Protein AF-A0A9N8DSL5-F1 (afdb_monomer_lite)

Radius of gyration: 22.45 Å; chains: 1; bounding box: 52×65×70 Å

Sequence (312 aa):
MGHLRAHKTLSILLLMLLIVMYRFLLVQKVVDNASLYDYSAHNKSKTCQRTKIFPFKIGCPARCEWAVSEDEPMYRMGVTWWFGEPEKYPLDHPTAYSKGINFQCSNEFTEAFGSSSDLLHNSLVQSLPNTTGTLIIKRQKVMHLALSYLCCLRKNETDRVREIAYKWVQDVSPFEFEVAFDRVECYHERQNSVTTIIVADARSQRTIASMNQELNERLQRAGIPVSVKRRDQMPSHVTLQGVQYGNDYNMLENDISSYLPLIYDKVSDLSQTMGSSWTGKSPFLRSVPRMVIKHAPYFSFKGSLHAGKEKK

pLDDT: mean 78.26, std 15.05, range [39.03, 95.69]

Foldseek 3Di:
DVVVVVVVVVVVVVVVVVVVVVVVVVVVVLLVVLVVLPPVPPPPDLFFAEFLQPQADPQHHLDDPPPPDQQAFKFKKFFKQWQFFCVPDPPPDQDDPVVNHDWDFDVLVSVLLVVLLVLLQVLCVVQPPPPPQFKDKFFDRIWMWTLHMAIRHHQVLLVVLVVLLVVLPVVPPFDKDKWAFFFWGWYPNAQFKIWIWTATDSVNLSVSLVSSVVSQVSSVVVVHDRRDRPSSTDGTTITGIMMGGHDPPPRVVHGCVVCGSVSSVSRVVSRVVCSCSRCVVPPPRVDHGMIIGRHGTDIDPGTDGSGHDDDD

Organism: NCBI:txid568900

Structure (mmCIF, N/CA/C/O backbone):
data_AF-A0A9N8DSL5-F1
#
_entry.id   AF-A0A9N8DSL5-F1
#
loop_
_atom_site.group_PDB
_atom_site.id
_atom_site.type_symbol
_atom_site.label_atom_id
_atom_site.label_alt_id
_atom_site.label_comp_id
_atom_site.label_asym_id
_atom_site.label_entity_id
_atom_site.label_seq_id
_atom_site.pdbx_PDB_ins_code
_atom_site.Cartn_x
_atom_site.Cartn_y
_atom_site.Cartn_z
_atom_site.occupancy
_atom_site.B_iso_or_equiv
_atom_site.auth_seq_id
_atom_site.auth_comp_id
_atom_site.auth_asym_id
_atom_site.auth_atom_id
_atom_site.pdbx_PDB_model_num
ATOM 1 N N . MET A 1 1 ? -31.006 -35.116 46.692 1.00 57.28 1 MET A N 1
ATOM 2 C CA . MET A 1 1 ? -30.392 -33.826 46.278 1.00 57.28 1 MET A CA 1
ATOM 3 C C . MET A 1 1 ? -29.273 -33.953 45.228 1.00 57.28 1 MET A C 1
ATOM 5 O O . MET A 1 1 ? -29.019 -32.969 44.545 1.00 57.28 1 MET A O 1
ATOM 9 N N . GLY A 1 2 ? -28.637 -35.120 45.029 1.00 58.81 2 GLY A N 1
ATOM 10 C CA . GLY A 1 2 ? -27.562 -35.291 44.028 1.00 58.81 2 GLY A CA 1
ATOM 11 C C . GLY A 1 2 ? -27.990 -35.153 42.556 1.00 58.81 2 GLY A C 1
ATOM 12 O O . GLY A 1 2 ? -27.289 -34.515 41.776 1.00 58.81 2 GLY A O 1
ATOM 13 N N . HIS A 1 3 ? -29.178 -35.648 42.187 1.00 57.56 3 HIS A N 1
ATOM 14 C CA . HIS A 1 3 ? -29.662 -35.606 40.796 1.00 57.56 3 HIS A CA 1
ATOM 15 C C . HIS A 1 3 ? -29.884 -34.190 40.240 1.00 57.56 3 HIS A C 1
ATOM 17 O O . HIS A 1 3 ? -29.652 -33.947 39.058 1.00 57.56 3 HIS A O 1
ATOM 23 N N . LEU A 1 4 ? -30.268 -33.228 41.087 1.00 62.59 4 LEU A N 1
ATOM 24 C CA . LEU A 1 4 ? -30.529 -31.853 40.649 1.00 62.59 4 LEU A CA 1
ATOM 25 C C . LEU A 1 4 ? -29.235 -31.064 40.369 1.00 62.59 4 LEU A C 1
ATOM 27 O O . LEU A 1 4 ? -29.240 -30.130 39.570 1.00 62.59 4 LEU A O 1
ATOM 31 N N . ARG A 1 5 ? -28.117 -31.434 41.015 1.00 66.94 5 ARG A N 1
ATOM 32 C CA . ARG A 1 5 ? -26.800 -30.818 40.771 1.00 66.94 5 ARG A CA 1
ATOM 33 C C . ARG A 1 5 ? -26.201 -31.288 39.448 1.00 66.94 5 ARG A C 1
ATOM 35 O O . ARG A 1 5 ? -25.737 -30.446 38.691 1.00 66.94 5 ARG A O 1
ATOM 42 N N . ALA A 1 6 ? -26.286 -32.584 39.143 1.00 73.00 6 ALA A N 1
ATOM 43 C CA . ALA A 1 6 ? -25.731 -33.150 37.911 1.00 73.00 6 ALA A CA 1
ATOM 44 C C . ALA A 1 6 ? -26.337 -32.524 36.638 1.00 73.00 6 ALA A C 1
ATOM 46 O O . ALA A 1 6 ? -25.607 -32.189 35.707 1.00 73.00 6 ALA A O 1
ATOM 47 N N . HIS A 1 7 ? -27.653 -32.273 36.626 1.00 77.06 7 HIS A N 1
ATOM 48 C CA . HIS A 1 7 ? -28.319 -31.624 35.491 1.00 77.06 7 HIS A CA 1
ATOM 49 C C . HIS A 1 7 ? -27.864 -30.179 35.264 1.00 77.06 7 HIS A C 1
ATOM 51 O O . HIS A 1 7 ? -27.668 -29.775 34.121 1.00 77.06 7 HIS A O 1
ATOM 57 N N . LYS A 1 8 ? -27.652 -29.397 36.331 1.00 79.38 8 LYS A N 1
ATOM 58 C CA . LYS A 1 8 ? -27.185 -28.007 36.194 1.00 79.38 8 LYS A CA 1
ATOM 59 C C . LYS A 1 8 ? -25.773 -27.941 35.618 1.00 79.38 8 LYS A C 1
ATOM 61 O O . LYS A 1 8 ? -25.511 -27.105 34.758 1.00 79.38 8 LYS A O 1
ATOM 66 N N . THR A 1 9 ? -24.884 -28.833 36.050 1.00 85.38 9 THR A N 1
ATOM 67 C CA . THR A 1 9 ? -23.504 -28.873 35.553 1.00 85.38 9 THR A CA 1
ATOM 68 C C . THR A 1 9 ? -23.450 -29.267 34.078 1.00 85.38 9 THR A C 1
ATOM 70 O O . THR A 1 9 ? -22.724 -28.642 33.307 1.00 85.38 9 THR A O 1
ATOM 73 N N . LEU A 1 10 ? -24.272 -30.239 33.665 1.00 89.69 10 LEU A N 1
ATOM 74 C CA . LEU A 1 10 ? -24.363 -30.665 32.269 1.00 89.69 10 LEU A CA 1
ATOM 75 C C . LEU A 1 10 ? -24.893 -29.545 31.359 1.00 89.69 10 LEU A C 1
ATOM 77 O O . LEU A 1 10 ? -24.310 -29.292 30.308 1.00 89.69 10 LEU A O 1
ATOM 81 N N . SER A 1 11 ? -25.937 -28.822 31.780 1.00 88.38 11 SER A N 1
ATOM 82 C CA . SER A 1 11 ? -26.495 -27.709 30.997 1.00 88.38 11 SER A CA 1
ATOM 83 C C . SER A 1 11 ? -25.513 -26.546 30.820 1.00 88.38 11 SER A C 1
ATOM 85 O O . SER A 1 11 ? -25.458 -25.949 29.747 1.00 88.38 11 SER A O 1
ATOM 87 N N . ILE A 1 12 ? -24.712 -26.234 31.846 1.00 90.06 12 ILE A N 1
ATOM 88 C CA . ILE A 1 12 ? -23.692 -25.174 31.768 1.00 90.06 12 ILE A CA 1
ATOM 89 C C . ILE A 1 12 ? -22.567 -25.571 30.804 1.00 90.06 12 ILE A C 1
ATOM 91 O O . ILE A 1 12 ? -22.164 -24.759 29.971 1.00 90.06 12 ILE A O 1
ATOM 95 N N . LEU A 1 13 ? -22.088 -26.818 30.873 1.00 92.19 13 LEU A N 1
ATOM 96 C CA . LEU A 1 13 ? -21.073 -27.334 29.948 1.00 92.19 13 LEU A CA 1
ATOM 97 C C . LEU A 1 13 ? -21.569 -27.324 28.500 1.00 92.19 13 LEU A C 1
ATOM 99 O O . LEU A 1 13 ? -20.835 -26.894 27.613 1.00 92.19 13 LEU A O 1
ATOM 103 N N . LEU A 1 14 ? -22.821 -27.727 28.265 1.00 93.25 14 LEU A N 1
ATOM 104 C CA . LEU A 1 14 ? -23.419 -27.723 26.930 1.00 93.25 14 LEU A CA 1
ATOM 105 C C . LEU A 1 14 ? -23.518 -26.301 26.358 1.00 93.25 14 LEU A C 1
ATOM 107 O O . LEU A 1 14 ? -23.177 -26.074 25.200 1.00 93.25 14 LEU A O 1
ATOM 111 N N . LEU A 1 15 ? -23.933 -25.331 27.179 1.00 92.50 15 LEU A N 1
ATOM 112 C CA . LEU A 1 15 ? -24.019 -23.927 26.776 1.00 92.50 15 LEU A CA 1
ATOM 113 C C . LEU A 1 15 ? -22.636 -23.343 26.452 1.00 92.50 15 LEU A C 1
ATOM 115 O O . LEU A 1 15 ? -22.478 -22.667 25.438 1.00 92.50 15 LEU A O 1
ATOM 119 N N . MET A 1 16 ? -21.624 -23.635 27.274 1.00 91.69 16 MET A N 1
ATOM 120 C CA . MET A 1 16 ? -20.238 -23.221 27.024 1.00 91.69 16 MET A CA 1
ATOM 121 C C . MET A 1 16 ? -19.709 -23.816 25.713 1.00 91.69 16 MET A C 1
ATOM 123 O O . MET A 1 16 ? -19.118 -23.097 24.909 1.00 91.69 16 MET A O 1
ATOM 127 N N . LEU A 1 17 ? -19.982 -25.100 25.457 1.00 93.06 17 LEU A N 1
ATOM 128 C CA . LEU A 1 17 ? -19.587 -25.775 24.220 1.00 93.06 17 LEU A CA 1
ATOM 129 C C . LEU A 1 17 ? -20.267 -25.148 22.993 1.00 93.06 17 LEU A C 1
ATOM 131 O O . LEU A 1 17 ? -19.603 -24.883 21.994 1.00 93.06 17 LEU A O 1
ATOM 135 N N . LEU A 1 18 ? -21.564 -24.838 23.088 1.00 91.56 18 LEU A N 1
ATOM 136 C CA . LEU A 1 18 ? -22.318 -24.162 22.029 1.00 91.56 18 LEU A CA 1
ATOM 137 C C . LEU A 1 18 ? -21.783 -22.753 21.748 1.00 91.56 18 LEU A C 1
ATOM 139 O O . LEU A 1 18 ? -21.669 -22.373 20.586 1.00 91.56 18 LEU A O 1
ATOM 143 N N . ILE A 1 19 ? -21.402 -21.991 22.779 1.00 91.69 19 ILE A N 1
ATOM 144 C CA . ILE A 1 19 ? -20.793 -20.662 22.611 1.00 91.69 19 ILE A CA 1
ATOM 145 C C . ILE A 1 19 ? -19.437 -20.771 21.903 1.00 91.69 19 ILE A C 1
ATOM 147 O O . ILE A 1 19 ? -19.161 -19.993 20.988 1.00 91.69 19 ILE A O 1
ATOM 151 N N . VAL A 1 20 ? -18.599 -21.737 22.292 1.00 87.12 20 VAL A N 1
ATOM 152 C CA . VAL A 1 20 ? -17.295 -21.975 21.652 1.00 87.12 20 VAL A CA 1
ATOM 153 C C . VAL A 1 20 ? -17.477 -22.413 20.198 1.00 87.12 20 VAL A C 1
ATOM 155 O O . VAL A 1 20 ? -16.839 -21.844 19.315 1.00 87.12 20 VAL A O 1
ATOM 158 N N . MET A 1 21 ? -18.391 -23.350 19.924 1.00 86.62 21 MET A N 1
ATOM 159 C CA . MET A 1 21 ? -18.698 -23.795 18.562 1.00 86.62 21 MET A CA 1
ATOM 160 C C . MET A 1 21 ? -19.269 -22.672 17.698 1.00 86.62 21 MET A C 1
ATOM 162 O O . MET A 1 21 ? -18.858 -22.519 16.553 1.00 86.62 21 MET A O 1
ATOM 166 N N . TYR A 1 22 ? -20.173 -21.852 18.236 1.00 88.25 22 TYR A N 1
ATOM 167 C CA . TYR A 1 22 ? -20.720 -20.705 17.516 1.00 88.25 22 TYR A CA 1
ATOM 168 C C . TYR A 1 22 ? -19.626 -19.694 17.167 1.00 88.25 22 TYR A C 1
ATOM 170 O O . TYR A 1 22 ? -19.546 -19.255 16.023 1.00 88.25 22 TYR A O 1
ATOM 178 N N . ARG A 1 23 ? -18.733 -19.369 18.115 1.00 75.62 23 ARG A N 1
ATOM 179 C CA . ARG A 1 23 ? -17.576 -18.497 17.851 1.00 75.62 23 ARG A CA 1
ATOM 180 C C . ARG A 1 23 ? -16.648 -19.094 16.797 1.00 75.62 23 ARG A C 1
ATOM 182 O O . ARG A 1 23 ? -16.237 -18.372 15.895 1.00 75.62 23 ARG A O 1
ATOM 189 N N . PHE A 1 24 ? -16.363 -20.393 16.875 1.00 75.88 24 PHE A N 1
ATOM 190 C CA . PHE A 1 24 ? -15.542 -21.094 15.891 1.00 75.88 24 PHE A CA 1
ATOM 191 C C . PHE A 1 24 ? -16.167 -21.043 14.490 1.00 75.88 24 PHE A C 1
ATOM 193 O O . PHE A 1 24 ? -15.500 -20.643 13.545 1.00 75.88 24 PHE A O 1
ATOM 200 N N . LEU A 1 25 ? -17.464 -21.338 14.359 1.00 70.44 25 LEU A N 1
ATOM 201 C CA . LEU A 1 25 ? -18.191 -21.260 13.088 1.00 70.44 25 LEU A CA 1
ATOM 202 C C . LEU A 1 25 ? -18.261 -19.833 12.533 1.00 70.44 25 LEU A C 1
ATOM 204 O O . LEU A 1 25 ? -18.193 -19.642 11.321 1.00 70.44 25 LEU A O 1
ATOM 208 N N . LEU A 1 26 ? -18.377 -18.822 13.398 1.00 64.56 26 LEU A N 1
ATOM 209 C CA . LEU A 1 26 ? -18.374 -17.421 12.982 1.00 64.56 26 LEU A CA 1
ATOM 210 C C . LEU A 1 26 ? -16.997 -17.011 12.440 1.00 64.56 26 LEU A C 1
ATOM 212 O O . LEU A 1 26 ? -16.924 -16.385 11.387 1.00 64.56 26 LEU A O 1
ATOM 216 N N . VAL A 1 27 ? -15.917 -17.430 13.108 1.00 53.88 27 VAL A N 1
ATOM 217 C CA . VAL A 1 27 ? -14.538 -17.256 12.626 1.00 53.88 27 VAL A CA 1
ATOM 218 C C . VAL A 1 27 ? -14.336 -17.999 11.307 1.00 53.88 27 VAL A C 1
ATOM 220 O O . VAL A 1 27 ? -13.838 -17.402 10.360 1.00 53.88 27 VAL A O 1
ATOM 223 N N . GLN A 1 28 ? -14.790 -19.250 11.197 1.00 51.91 28 GLN A N 1
ATOM 224 C CA . GLN A 1 28 ? -14.697 -20.043 9.968 1.00 51.91 28 GLN A CA 1
ATOM 225 C C . GLN A 1 28 ? -15.421 -19.353 8.806 1.00 51.91 28 GLN A C 1
ATOM 227 O O . GLN A 1 28 ? -14.838 -19.158 7.752 1.00 51.91 28 GLN A O 1
ATOM 232 N N . LYS A 1 29 ? -16.652 -18.873 9.018 1.00 50.84 29 LYS A N 1
ATOM 233 C CA . LYS A 1 29 ? -17.436 -18.161 7.998 1.00 50.84 29 LYS A CA 1
ATOM 234 C C . LYS A 1 29 ? -16.796 -16.833 7.584 1.00 50.84 29 LYS A C 1
ATOM 236 O O . LYS A 1 29 ? -16.890 -16.445 6.422 1.00 50.84 29 LYS A O 1
ATOM 241 N N . VAL A 1 30 ? -16.140 -16.131 8.510 1.00 52.47 30 VAL A N 1
ATOM 242 C CA . VAL A 1 30 ? -15.332 -14.941 8.196 1.00 52.47 30 VAL A CA 1
ATOM 243 C C . VAL A 1 30 ? -14.091 -15.329 7.386 1.00 52.47 30 VAL A C 1
ATOM 245 O O . VAL A 1 30 ? -13.784 -14.655 6.408 1.00 52.47 30 VAL A O 1
ATOM 248 N N . VAL A 1 31 ? -13.424 -16.438 7.717 1.00 46.44 31 VAL A N 1
ATOM 249 C CA . VAL A 1 31 ? -12.277 -16.982 6.968 1.00 46.44 31 VAL A CA 1
ATOM 250 C C . VAL A 1 31 ? -12.684 -17.465 5.569 1.00 46.44 31 VAL A C 1
ATOM 252 O O . VAL A 1 31 ? -11.964 -17.212 4.604 1.00 46.44 31 VAL A O 1
ATOM 255 N N . ASP A 1 32 ? -13.855 -18.074 5.423 1.00 44.03 32 ASP A N 1
ATOM 256 C CA . ASP A 1 32 ? -14.387 -18.546 4.144 1.00 44.03 32 ASP A CA 1
ATOM 257 C C . ASP A 1 32 ? -14.857 -17.366 3.281 1.00 44.03 32 ASP A C 1
ATOM 259 O O . ASP A 1 32 ? -14.585 -17.322 2.083 1.00 44.03 32 ASP A O 1
ATOM 263 N N . ASN A 1 33 ? -15.433 -16.320 3.880 1.00 46.00 33 ASN A N 1
ATOM 264 C CA . ASN A 1 33 ? -15.668 -15.050 3.186 1.00 46.00 33 ASN A CA 1
ATOM 265 C C . ASN A 1 33 ? -14.365 -14.285 2.889 1.00 46.00 33 ASN A C 1
ATOM 267 O O . ASN A 1 33 ? -14.326 -13.487 1.953 1.00 46.00 33 ASN A O 1
ATOM 271 N N . ALA A 1 34 ? -13.286 -14.534 3.636 1.00 40.84 34 ALA A N 1
ATOM 272 C CA . ALA A 1 34 ? -11.947 -14.063 3.295 1.00 40.84 34 ALA A CA 1
ATOM 273 C C . ALA A 1 34 ? -11.328 -14.871 2.133 1.00 40.84 34 ALA A C 1
ATOM 275 O O . ALA A 1 34 ? -10.471 -14.350 1.424 1.00 40.84 34 ALA A O 1
ATOM 276 N N . SER A 1 35 ? -11.789 -16.104 1.880 1.00 39.56 35 SER A N 1
ATOM 277 C CA . SER A 1 35 ? -11.422 -16.892 0.688 1.00 39.56 35 SER A CA 1
ATOM 278 C C . SER A 1 35 ? -12.073 -16.375 -0.605 1.00 39.56 35 SER A C 1
ATOM 280 O O . SER A 1 35 ? -11.549 -16.597 -1.690 1.00 39.56 35 SER A O 1
ATOM 282 N N . LEU A 1 36 ? -13.152 -15.588 -0.488 1.00 40.97 36 LEU A N 1
ATOM 283 C CA . LEU A 1 36 ? -13.787 -14.841 -1.587 1.00 40.97 36 LEU A CA 1
ATOM 284 C C . LEU A 1 36 ? -12.936 -13.661 -2.097 1.00 40.97 36 LEU A C 1
ATOM 286 O O . LEU A 1 36 ? -13.297 -13.017 -3.083 1.00 40.97 36 LEU A O 1
ATOM 290 N N . TYR A 1 37 ? -11.808 -13.367 -1.445 1.00 47.84 37 TYR A N 1
ATOM 291 C CA . TYR A 1 37 ? -10.791 -12.452 -1.952 1.00 47.84 37 TYR A CA 1
ATOM 292 C C . TYR A 1 37 ? -9.857 -13.227 -2.877 1.00 47.84 37 TYR A C 1
ATOM 294 O O . TYR A 1 37 ? -8.680 -13.438 -2.580 1.00 47.84 37 TYR A O 1
ATOM 302 N N . ASP A 1 38 ? -10.408 -13.669 -4.003 1.00 47.22 38 ASP A N 1
ATOM 303 C CA . ASP A 1 38 ? -9.626 -14.231 -5.089 1.00 47.22 38 ASP A CA 1
ATOM 304 C C . ASP A 1 38 ? -8.817 -13.109 -5.767 1.00 47.22 38 ASP A C 1
ATOM 306 O O . ASP A 1 38 ? -9.162 -12.594 -6.829 1.00 47.22 38 ASP A O 1
ATOM 310 N N . TYR A 1 39 ? -7.727 -12.691 -5.116 1.00 49.56 39 TYR A N 1
ATOM 311 C CA . TYR A 1 39 ? -6.688 -11.869 -5.741 1.00 49.56 39 TYR A CA 1
ATOM 312 C C . TYR A 1 39 ? -5.915 -12.664 -6.813 1.00 49.56 39 TYR A C 1
ATOM 314 O O . TYR A 1 39 ? -5.049 -12.095 -7.471 1.00 49.56 39 TYR A O 1
ATOM 322 N N . SER A 1 40 ? -6.203 -13.964 -6.984 1.00 41.34 40 SER A N 1
ATOM 323 C CA . SER A 1 40 ? -5.595 -14.838 -7.991 1.00 41.34 40 SER A CA 1
ATOM 324 C C . SER A 1 40 ? -6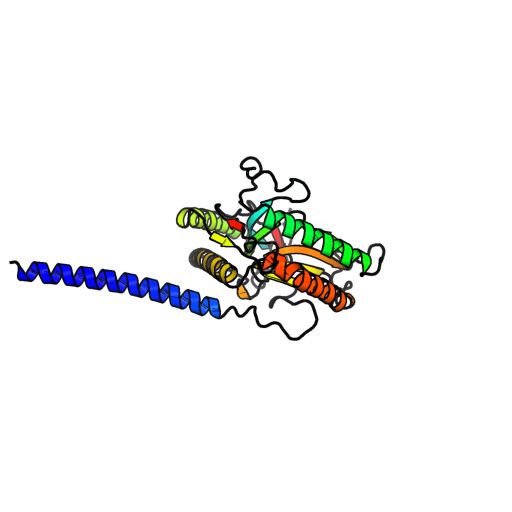.334 -14.830 -9.328 1.00 41.34 40 SER A C 1
ATOM 326 O O . SER A 1 40 ? -5.914 -15.526 -10.254 1.00 41.34 40 SER A O 1
ATOM 328 N N . ALA A 1 41 ? -7.340 -13.961 -9.494 1.00 44.16 41 ALA A N 1
ATOM 329 C CA . ALA A 1 41 ? -7.807 -13.522 -10.805 1.00 44.16 41 ALA A CA 1
ATOM 330 C C . ALA A 1 41 ? -6.715 -12.682 -11.502 1.00 44.16 41 ALA A C 1
ATOM 332 O O . ALA A 1 41 ? -6.903 -11.512 -11.835 1.00 44.16 41 ALA A O 1
ATOM 333 N N . HIS A 1 42 ? -5.548 -13.296 -11.720 1.00 46.94 42 HIS A N 1
ATOM 334 C CA . HIS A 1 42 ? -4.547 -12.880 -12.675 1.00 46.94 42 HIS A CA 1
ATOM 335 C C . HIS A 1 42 ? -5.247 -12.795 -14.020 1.00 46.94 42 HIS A C 1
ATOM 337 O O . HIS A 1 42 ? -5.479 -13.784 -14.720 1.00 46.94 42 HIS A O 1
ATOM 343 N N . ASN A 1 43 ? -5.635 -11.574 -14.354 1.00 47.41 43 ASN A N 1
ATOM 344 C CA . ASN A 1 43 ? -6.111 -11.250 -15.670 1.00 47.41 43 ASN A CA 1
ATOM 345 C C . ASN A 1 43 ? -4.997 -11.671 -16.637 1.00 47.41 43 ASN A C 1
ATOM 347 O O . ASN A 1 43 ? -3.850 -11.259 -16.468 1.00 47.41 43 ASN A O 1
ATOM 351 N N . LYS A 1 44 ? -5.313 -12.503 -17.635 1.00 54.34 44 LYS A N 1
ATOM 352 C CA . LYS A 1 44 ? -4.380 -13.024 -18.660 1.00 54.34 44 LYS A CA 1
ATOM 353 C C . LYS A 1 44 ? -3.714 -11.924 -19.513 1.00 54.34 44 LYS A C 1
ATOM 355 O O . LYS A 1 44 ? -3.106 -12.204 -20.543 1.00 54.34 44 LYS A O 1
ATOM 360 N N . SER A 1 45 ? -3.880 -10.665 -19.132 1.00 60.91 45 SER A N 1
ATOM 361 C CA . SER A 1 45 ? -3.337 -9.492 -19.782 1.00 60.91 45 SER A CA 1
ATOM 362 C C . SER A 1 45 ? -1.885 -9.278 -19.356 1.00 60.91 45 SER A C 1
ATOM 364 O O . SER A 1 45 ? -1.606 -9.111 -18.170 1.00 60.91 45 SER A O 1
ATOM 366 N N . LYS A 1 46 ? -0.975 -9.219 -20.332 1.00 81.56 46 LYS A N 1
ATOM 367 C CA . LYS A 1 46 ? 0.436 -8.839 -20.153 1.00 81.56 46 LYS A CA 1
ATOM 368 C C . LYS A 1 46 ? 0.581 -7.329 -19.886 1.00 81.56 46 LYS A C 1
ATOM 370 O O . LYS A 1 46 ? 1.122 -6.595 -20.703 1.00 81.56 46 LYS A O 1
ATOM 375 N N . THR A 1 47 ? -0.032 -6.836 -18.813 1.00 88.25 47 THR A N 1
ATOM 376 C CA . THR A 1 47 ? -0.030 -5.413 -18.442 1.00 88.25 47 THR A CA 1
ATOM 377 C C . THR A 1 47 ? -0.217 -5.240 -16.940 1.00 88.25 47 THR A C 1
ATOM 379 O O . THR A 1 47 ? -0.751 -6.118 -16.260 1.00 88.25 47 THR A O 1
ATOM 382 N N . CYS A 1 48 ? 0.176 -4.075 -16.425 1.00 90.06 48 CYS A N 1
ATOM 383 C CA . CYS A 1 48 ? -0.080 -3.693 -15.041 1.00 90.06 48 CYS A CA 1
ATOM 384 C C . CYS A 1 48 ? -1.576 -3.672 -14.715 1.00 90.06 48 CYS A C 1
ATOM 386 O O . CYS A 1 48 ? -2.406 -3.234 -15.518 1.00 90.06 48 CYS A O 1
ATOM 388 N N . GLN A 1 49 ? -1.901 -4.134 -13.511 1.00 89.75 49 GLN A N 1
ATOM 389 C CA . GLN A 1 49 ? -3.268 -4.263 -13.021 1.00 89.75 49 GLN A CA 1
ATOM 390 C C . GLN A 1 49 ? -3.869 -2.895 -12.686 1.00 89.75 49 GLN A C 1
ATOM 392 O O . GLN A 1 49 ? -3.155 -1.915 -12.494 1.00 89.75 49 GLN A O 1
ATOM 397 N N . ARG A 1 50 ? -5.195 -2.816 -12.579 1.00 86.56 50 ARG A N 1
ATOM 398 C CA . ARG A 1 50 ? -5.901 -1.634 -12.069 1.00 86.56 50 ARG A CA 1
ATOM 399 C C . ARG A 1 50 ? -6.716 -2.027 -10.849 1.00 86.56 50 ARG A C 1
ATOM 401 O O . ARG A 1 50 ? -7.293 -3.112 -10.808 1.00 86.56 50 ARG A O 1
ATOM 408 N N . THR A 1 51 ? -6.796 -1.133 -9.872 1.00 75.44 51 THR A N 1
ATOM 409 C CA . THR A 1 51 ? -7.798 -1.234 -8.808 1.00 75.44 51 THR A CA 1
ATOM 410 C C . THR A 1 51 ? -9.199 -1.075 -9.399 1.00 75.44 51 THR A C 1
ATOM 412 O O . THR A 1 51 ? -9.375 -0.440 -10.439 1.00 75.44 51 THR A O 1
ATOM 415 N N . LYS A 1 52 ? -10.221 -1.623 -8.729 1.00 79.00 52 LYS A N 1
ATOM 416 C CA . LYS A 1 52 ? -11.621 -1.468 -9.173 1.00 79.00 52 LYS A CA 1
ATOM 417 C C . LYS A 1 52 ? -12.054 -0.007 -9.216 1.00 79.00 52 LYS A C 1
ATOM 419 O O . LYS A 1 52 ? -12.848 0.381 -10.065 1.00 79.00 52 LYS A O 1
ATOM 424 N N . ILE A 1 53 ? -11.520 0.787 -8.294 1.00 76.44 53 ILE A N 1
ATOM 425 C CA . ILE A 1 53 ? -11.679 2.234 -8.273 1.00 76.44 53 ILE A CA 1
ATOM 426 C C . ILE A 1 53 ? -10.429 2.829 -8.909 1.00 76.44 53 ILE A C 1
ATOM 428 O O . ILE A 1 53 ? -9.341 2.735 -8.341 1.00 76.44 53 ILE A O 1
ATOM 432 N N . PHE A 1 54 ? -10.589 3.429 -10.083 1.00 74.62 54 PHE A N 1
ATOM 433 C CA . PHE A 1 54 ? -9.526 4.103 -10.817 1.00 74.62 54 PHE A CA 1
ATOM 434 C C . PHE A 1 54 ? -10.022 5.481 -11.284 1.00 74.62 54 PHE A C 1
ATOM 436 O O . PHE A 1 54 ? -11.142 5.567 -11.790 1.00 74.62 54 PHE A O 1
ATOM 443 N N . PRO A 1 55 ? -9.217 6.552 -11.161 1.00 70.00 55 PRO A N 1
ATOM 444 C CA . PRO A 1 55 ? -7.875 6.585 -10.577 1.00 70.00 55 PRO A CA 1
ATOM 445 C C . PRO A 1 55 ? -7.883 6.518 -9.040 1.00 70.00 55 PRO A C 1
ATOM 447 O O . PRO A 1 55 ? -8.771 7.054 -8.371 1.00 70.00 55 PRO A O 1
ATOM 450 N N . PHE A 1 56 ? -6.849 5.889 -8.487 1.00 73.06 56 PHE A N 1
ATOM 451 C CA . PHE A 1 56 ? -6.584 5.780 -7.058 1.00 73.06 56 PHE A CA 1
ATOM 452 C C . PHE A 1 56 ? -5.368 6.646 -6.704 1.00 73.06 56 PHE A C 1
ATOM 454 O O . PHE A 1 56 ? -4.245 6.407 -7.139 1.00 73.06 56 PHE A O 1
ATOM 461 N N . LYS A 1 57 ? -5.573 7.713 -5.930 1.00 68.75 57 LYS A N 1
ATOM 462 C CA . LYS A 1 57 ? -4.510 8.624 -5.490 1.00 68.75 57 LYS A CA 1
ATOM 463 C C . LYS A 1 57 ? -4.154 8.315 -4.045 1.00 68.75 57 LYS A C 1
ATOM 465 O O . LYS A 1 57 ? -4.880 8.718 -3.144 1.00 68.75 57 LYS A O 1
ATOM 470 N N . ILE A 1 58 ? -3.008 7.657 -3.832 1.00 69.12 58 ILE A N 1
ATOM 471 C CA . ILE A 1 58 ? -2.460 7.383 -2.488 1.00 69.12 58 ILE A CA 1
ATOM 472 C C . ILE A 1 58 ? -3.524 6.673 -1.631 1.00 69.12 58 ILE A C 1
ATOM 474 O O . ILE A 1 58 ? -3.922 7.144 -0.568 1.00 69.12 58 ILE A O 1
ATOM 478 N N . GLY A 1 59 ? -4.076 5.580 -2.156 1.00 71.88 59 GLY A N 1
ATOM 479 C CA . GLY A 1 59 ? -5.057 4.797 -1.411 1.00 71.88 59 GLY A CA 1
ATOM 480 C C . GLY A 1 59 ? -6.497 5.339 -1.400 1.00 71.88 59 GLY A C 1
ATOM 481 O O . GLY A 1 59 ? -7.322 4.768 -0.694 1.00 71.88 59 GLY A O 1
ATOM 482 N N . CYS A 1 60 ? -6.819 6.407 -2.145 1.00 80.88 60 CYS A N 1
ATOM 483 C CA . CYS A 1 60 ? -8.141 7.046 -2.127 1.00 80.88 60 CYS A CA 1
ATOM 484 C C . CYS A 1 60 ? -8.723 7.310 -3.529 1.00 80.88 60 CYS A C 1
ATOM 486 O O . CYS A 1 60 ? -7.961 7.563 -4.467 1.00 80.88 60 CYS A O 1
ATOM 488 N N . PRO A 1 61 ? -10.064 7.324 -3.684 1.00 81.56 61 PRO A N 1
ATOM 489 C CA . PRO A 1 61 ? -10.710 7.705 -4.938 1.00 81.56 61 PRO A CA 1
ATOM 490 C C . PRO A 1 61 ? -10.415 9.173 -5.247 1.00 81.56 61 PRO A C 1
ATOM 492 O O . PRO A 1 61 ? -10.329 9.990 -4.335 1.00 81.56 61 PRO A O 1
ATOM 495 N N . ALA A 1 62 ? -10.300 9.545 -6.521 1.00 76.75 62 ALA A N 1
ATOM 496 C CA . ALA A 1 62 ? -10.067 10.946 -6.883 1.00 76.75 62 ALA A CA 1
ATOM 497 C C . ALA A 1 62 ? -11.211 11.897 -6.480 1.00 76.75 62 ALA A C 1
ATOM 499 O O . ALA A 1 62 ? -10.972 13.091 -6.317 1.00 76.75 62 ALA A O 1
ATOM 500 N N . ARG A 1 63 ? -12.435 11.382 -6.305 1.00 78.88 63 ARG A N 1
ATOM 501 C CA . ARG A 1 63 ? -13.620 12.150 -5.899 1.00 78.88 63 ARG A CA 1
ATOM 502 C C . ARG A 1 63 ? -14.315 11.494 -4.710 1.00 78.88 63 ARG A C 1
ATOM 504 O O . ARG A 1 63 ? -14.283 10.274 -4.567 1.00 78.88 63 ARG A O 1
ATOM 511 N N . CYS A 1 64 ? -14.947 12.316 -3.878 1.00 85.25 64 CYS A N 1
ATOM 512 C CA . CYS A 1 64 ? -15.722 11.885 -2.720 1.00 85.25 64 CYS A CA 1
ATOM 513 C C . CYS A 1 64 ? -17.209 12.106 -2.996 1.00 85.25 64 CYS A C 1
ATOM 515 O O . CYS A 1 64 ? -17.690 13.223 -2.876 1.00 85.25 64 CYS A O 1
ATOM 517 N N . GLU A 1 65 ? -17.926 11.047 -3.377 1.00 83.12 65 GLU A N 1
ATOM 518 C CA . GLU A 1 65 ? -19.316 11.123 -3.877 1.00 83.12 65 GLU A CA 1
ATOM 519 C C . GLU A 1 65 ? -20.328 11.716 -2.886 1.00 83.12 65 GLU A C 1
ATOM 521 O O . GLU A 1 65 ? -21.395 12.167 -3.279 1.00 83.12 65 GLU A O 1
ATOM 526 N N . TRP A 1 66 ? -19.997 11.714 -1.600 1.00 80.12 66 TRP A N 1
ATOM 527 C CA . TRP A 1 66 ? -20.859 12.153 -0.505 1.00 80.12 66 TRP A CA 1
ATOM 528 C C . TRP A 1 66 ? -20.398 13.478 0.118 1.00 80.12 66 TRP A C 1
ATOM 530 O O . TRP A 1 66 ? -20.927 13.893 1.151 1.00 80.12 66 TRP A O 1
ATOM 540 N N . ALA A 1 67 ? -19.419 14.138 -0.508 1.00 80.94 67 ALA A N 1
ATOM 541 C CA . ALA A 1 67 ? -19.149 15.541 -0.248 1.00 80.94 67 ALA A CA 1
ATOM 542 C C . ALA A 1 67 ? -20.363 16.374 -0.693 1.00 80.94 67 ALA A C 1
ATOM 544 O O . ALA A 1 67 ? -20.924 16.159 -1.766 1.00 80.94 67 ALA A O 1
ATOM 545 N N . VAL A 1 68 ? -20.771 17.323 0.141 1.00 80.00 68 VAL A N 1
ATOM 546 C CA . VAL A 1 68 ? -21.901 18.232 -0.083 1.00 80.00 68 VAL A CA 1
ATOM 547 C C . VAL A 1 68 ? -21.598 19.211 -1.221 1.00 80.00 68 VAL A C 1
ATOM 549 O O . VAL A 1 68 ? -22.510 19.688 -1.893 1.00 80.00 68 VAL A O 1
ATOM 552 N N . SER A 1 69 ? -20.319 19.504 -1.463 1.00 82.38 69 SER A N 1
ATOM 553 C CA . SER A 1 69 ? -19.850 20.291 -2.603 1.00 82.38 69 SER A CA 1
ATOM 554 C C . SER A 1 69 ? -18.454 19.853 -3.048 1.00 82.38 69 SER A C 1
ATOM 556 O O . SER A 1 69 ? -17.708 19.247 -2.280 1.00 82.38 69 SER A O 1
ATOM 558 N N . GLU A 1 70 ? -18.067 20.199 -4.281 1.00 77.94 70 GLU A N 1
ATOM 559 C CA . GLU A 1 70 ? -16.720 19.910 -4.807 1.00 77.94 70 GLU A CA 1
ATOM 560 C C . GLU A 1 70 ? -15.597 20.600 -4.012 1.00 77.94 70 GLU A C 1
ATOM 562 O O . GLU A 1 70 ? -14.459 20.128 -4.000 1.00 77.94 70 GLU A O 1
ATOM 567 N N . ASP A 1 71 ? -15.920 21.699 -3.325 1.00 84.25 71 ASP A N 1
ATOM 568 C CA . ASP A 1 71 ? -14.982 22.460 -2.501 1.00 84.25 71 ASP A CA 1
ATOM 569 C C . ASP A 1 71 ? -14.932 21.988 -1.035 1.00 84.25 71 ASP A C 1
ATOM 571 O O . ASP A 1 71 ? -14.067 22.464 -0.294 1.00 84.25 71 ASP A O 1
ATOM 575 N N . GLU A 1 72 ? -15.817 21.080 -0.590 1.00 85.75 72 GLU A N 1
ATOM 576 C CA . GLU A 1 72 ? -15.794 20.576 0.792 1.00 85.75 72 GLU A CA 1
ATOM 577 C C . GLU A 1 72 ? -14.442 19.896 1.074 1.00 85.75 72 GLU A C 1
ATOM 579 O O . GLU A 1 72 ? -14.053 18.979 0.345 1.00 85.75 72 GLU A O 1
ATOM 584 N N . PRO A 1 73 ? -13.695 20.327 2.110 1.00 89.81 73 PRO A N 1
ATOM 585 C CA . PRO A 1 73 ? -12.412 19.728 2.435 1.00 89.81 73 PRO A CA 1
ATOM 586 C C . PRO A 1 73 ? -12.627 18.317 2.977 1.00 89.81 73 PRO A C 1
ATOM 588 O O . PRO A 1 73 ? -13.116 18.113 4.089 1.00 89.81 73 PRO A O 1
ATOM 591 N N . MET A 1 74 ? -12.203 17.345 2.181 1.00 91.69 74 MET A N 1
ATOM 592 C CA . MET A 1 74 ? -12.263 15.934 2.511 1.00 91.69 74 MET A CA 1
ATOM 593 C C . MET A 1 74 ? -10.861 15.428 2.793 1.00 91.69 74 MET A C 1
ATOM 595 O O . MET A 1 74 ? -9.912 15.694 2.055 1.00 91.69 74 MET A O 1
ATOM 599 N N . TYR A 1 75 ? -10.737 14.662 3.860 1.00 91.31 75 TYR A N 1
ATOM 600 C CA . TYR A 1 75 ? -9.483 14.199 4.409 1.00 91.31 75 TYR A CA 1
ATOM 601 C C . TYR A 1 75 ? -9.292 12.710 4.159 1.00 91.31 75 TYR A C 1
ATOM 603 O O . TYR A 1 75 ? -10.232 11.932 3.966 1.00 91.31 75 TYR A O 1
ATOM 611 N N . ARG A 1 76 ? -8.029 12.307 4.202 1.00 90.00 76 ARG A N 1
ATOM 612 C CA . ARG A 1 76 ? -7.626 10.909 4.260 1.00 90.00 76 ARG A CA 1
ATOM 613 C C . ARG A 1 76 ? -6.773 10.640 5.484 1.00 90.00 76 ARG A C 1
ATOM 615 O O . ARG A 1 76 ? -6.034 11.512 5.949 1.00 90.00 76 ARG A O 1
ATOM 622 N N . MET A 1 77 ? -6.827 9.405 5.951 1.00 89.25 77 MET A N 1
ATOM 623 C CA . MET A 1 77 ? -6.040 8.907 7.062 1.00 89.25 77 MET A CA 1
ATOM 624 C C . MET A 1 77 ? -5.563 7.486 6.758 1.00 89.25 77 MET A C 1
ATOM 626 O O . MET A 1 77 ? -6.349 6.617 6.388 1.00 89.25 77 MET A O 1
ATOM 630 N N . GLY A 1 78 ? -4.260 7.262 6.910 1.00 87.62 78 GLY A N 1
ATOM 631 C CA . GLY A 1 78 ? -3.666 5.932 6.840 1.00 87.62 78 GLY A CA 1
ATOM 632 C C . GLY A 1 78 ? -3.608 5.284 8.219 1.00 87.62 78 GLY A C 1
ATOM 633 O O . GLY A 1 78 ? -3.251 5.943 9.202 1.00 87.62 78 GLY A O 1
ATOM 634 N N . VAL A 1 79 ? -3.932 3.995 8.263 1.00 88.44 79 VAL A N 1
ATOM 635 C CA . VAL A 1 79 ? -3.590 3.092 9.363 1.00 88.44 79 VAL A CA 1
ATOM 636 C C . VAL A 1 79 ? -2.544 2.129 8.835 1.00 88.44 79 VAL A C 1
ATOM 638 O O . VAL A 1 79 ? -2.849 1.302 7.977 1.00 88.44 79 VAL A O 1
ATOM 641 N N . THR A 1 80 ? -1.310 2.264 9.307 1.00 87.00 80 THR A N 1
ATOM 642 C CA . THR A 1 80 ? -0.156 1.719 8.593 1.00 87.00 80 THR A CA 1
ATOM 643 C C . THR A 1 80 ? 0.921 1.269 9.563 1.00 87.00 80 THR A C 1
ATOM 645 O O . THR A 1 80 ? 1.279 2.003 10.478 1.00 87.00 80 THR A O 1
ATOM 648 N N . TRP A 1 81 ? 1.503 0.097 9.340 1.00 85.12 81 TRP A N 1
ATOM 649 C CA . TRP A 1 81 ? 2.753 -0.275 9.992 1.00 85.12 81 TRP A CA 1
ATOM 650 C C . TRP A 1 81 ? 3.927 0.324 9.217 1.00 85.12 81 TRP A C 1
ATOM 652 O O . TRP A 1 81 ? 4.027 0.136 8.005 1.00 85.12 81 TRP A O 1
ATOM 662 N N . TRP A 1 82 ? 4.781 1.081 9.909 1.00 79.12 82 TRP A N 1
ATOM 663 C CA . TRP A 1 82 ? 5.948 1.725 9.312 1.00 79.12 82 TRP A CA 1
ATOM 664 C C . TRP A 1 82 ? 7.192 0.932 9.626 1.00 79.12 82 TRP A C 1
ATOM 666 O O . TRP A 1 82 ? 7.511 0.666 10.782 1.00 79.12 82 TRP A O 1
ATOM 676 N N . PHE A 1 83 ? 7.897 0.617 8.558 1.00 74.38 83 PHE A N 1
ATOM 677 C CA . PHE A 1 83 ? 9.028 -0.272 8.548 1.00 74.38 83 PHE A CA 1
ATOM 678 C C . PHE A 1 83 ? 10.350 0.461 8.266 1.00 74.38 83 PHE A C 1
ATOM 680 O O . PHE A 1 83 ? 11.319 -0.105 7.780 1.00 74.38 83 PHE A O 1
ATOM 687 N N . GLY A 1 84 ? 10.412 1.756 8.565 1.00 70.19 84 GLY A N 1
ATOM 688 C CA . GLY A 1 84 ? 11.647 2.531 8.458 1.00 70.19 84 GLY A CA 1
ATOM 689 C C . GLY A 1 84 ? 12.013 2.985 7.043 1.00 70.19 84 GLY A C 1
ATOM 690 O O . GLY A 1 84 ? 11.220 2.902 6.106 1.00 70.19 84 GLY A O 1
ATOM 691 N N . GLU A 1 85 ? 13.219 3.540 6.929 1.00 73.75 85 GLU A N 1
ATOM 692 C CA . GLU A 1 85 ? 13.758 4.201 5.735 1.00 73.75 85 GLU A CA 1
ATOM 693 C C . GLU A 1 85 ? 15.046 3.488 5.295 1.00 73.75 85 GLU A C 1
ATOM 695 O O . GLU A 1 85 ? 16.124 3.888 5.742 1.00 73.75 85 GLU A O 1
ATOM 700 N N . PRO A 1 86 ? 14.967 2.444 4.449 1.00 63.81 86 PRO A N 1
ATOM 701 C CA . PRO A 1 86 ? 16.116 1.588 4.139 1.00 63.81 86 PRO A CA 1
ATOM 702 C C . PRO A 1 86 ? 17.326 2.350 3.576 1.00 63.81 86 PRO A C 1
ATOM 704 O O . PRO A 1 86 ? 18.464 1.990 3.848 1.00 63.81 86 PRO A O 1
ATOM 707 N N . GLU A 1 87 ? 17.089 3.435 2.827 1.00 65.56 87 GLU A N 1
ATOM 708 C CA . GLU A 1 87 ? 18.154 4.281 2.261 1.00 65.56 87 GLU A CA 1
ATOM 709 C C . GLU A 1 87 ? 18.893 5.119 3.320 1.00 65.56 87 GLU A C 1
ATOM 711 O O . GLU A 1 87 ? 20.043 5.501 3.119 1.00 65.56 87 GLU A O 1
ATOM 716 N N . LYS A 1 88 ? 18.231 5.451 4.435 1.00 65.81 88 LYS A N 1
ATOM 717 C CA . LYS A 1 88 ? 18.744 6.379 5.457 1.00 65.81 88 LYS A CA 1
ATOM 718 C C . LYS A 1 88 ? 19.256 5.664 6.700 1.00 65.81 88 LYS A C 1
ATOM 720 O O . LYS A 1 88 ? 20.177 6.146 7.358 1.00 65.81 88 LYS A O 1
ATOM 725 N N . TYR A 1 89 ? 18.620 4.554 7.044 1.00 59.84 89 TYR A N 1
ATOM 726 C CA . TYR A 1 89 ? 18.952 3.736 8.195 1.00 59.84 89 TYR A CA 1
ATOM 727 C C . TYR A 1 89 ? 19.113 2.306 7.689 1.00 59.84 89 TYR A C 1
ATOM 729 O O . TYR A 1 89 ? 18.094 1.656 7.429 1.00 59.84 89 TYR A O 1
ATOM 737 N N . PRO A 1 90 ? 20.363 1.832 7.517 1.00 56.19 90 PRO A N 1
ATOM 738 C CA . PRO A 1 90 ? 20.590 0.439 7.198 1.00 56.19 90 PRO A CA 1
ATOM 739 C C . PRO A 1 90 ? 19.868 -0.417 8.242 1.00 56.19 90 PRO A C 1
ATOM 741 O O . PRO A 1 90 ? 19.794 -0.088 9.427 1.00 56.19 90 PRO A O 1
ATOM 744 N N . LEU A 1 91 ? 19.217 -1.464 7.757 1.00 55.69 91 LEU A N 1
ATOM 745 C CA . LEU A 1 91 ? 18.255 -2.260 8.516 1.00 55.69 91 LEU A CA 1
ATOM 746 C C . LEU A 1 91 ? 18.948 -3.286 9.446 1.00 55.69 91 LEU A C 1
ATOM 748 O O . LEU A 1 91 ? 18.313 -4.228 9.908 1.00 55.69 91 LEU A O 1
ATOM 752 N N . ASP A 1 92 ? 20.239 -3.090 9.728 1.00 50.50 92 ASP A N 1
ATOM 753 C CA . ASP A 1 92 ? 21.098 -3.892 10.609 1.00 50.50 92 ASP A CA 1
ATOM 754 C C . ASP A 1 92 ? 20.961 -3.522 12.100 1.00 50.50 92 ASP A C 1
ATOM 756 O O . ASP A 1 92 ? 21.496 -4.209 12.973 1.00 50.50 92 ASP A O 1
ATOM 760 N N . HIS A 1 93 ? 20.189 -2.476 12.418 1.00 44.03 93 HIS A N 1
ATOM 761 C CA . HIS A 1 93 ? 19.909 -2.044 13.785 1.00 44.03 93 HIS A CA 1
ATOM 762 C C . HIS A 1 93 ? 18.434 -2.249 14.176 1.00 44.03 93 HIS A C 1
ATOM 764 O O . HIS A 1 93 ? 17.592 -1.369 13.958 1.00 44.03 93 HIS A O 1
ATOM 770 N N . PRO A 1 94 ? 18.096 -3.381 14.827 1.00 41.28 94 PRO A N 1
ATOM 771 C CA . PRO A 1 94 ? 16.751 -3.671 15.298 1.00 41.28 94 PRO A CA 1
ATOM 772 C C . PRO A 1 94 ? 16.477 -2.921 16.601 1.00 41.28 94 PRO A C 1
ATOM 774 O O . PRO A 1 94 ? 16.422 -3.540 17.646 1.00 41.28 94 PRO A O 1
ATOM 777 N N . THR A 1 95 ? 16.336 -1.597 16.561 1.00 46.62 95 THR A N 1
ATOM 778 C CA . THR A 1 95 ? 15.595 -0.799 17.556 1.00 46.62 95 THR A CA 1
ATOM 779 C C . THR A 1 95 ? 15.808 0.679 17.264 1.00 46.62 95 THR A C 1
ATOM 781 O O . THR A 1 95 ? 16.855 1.238 17.584 1.00 46.62 95 THR A O 1
ATOM 784 N N . ALA A 1 96 ? 14.784 1.365 16.767 1.00 43.16 96 ALA A N 1
ATOM 785 C CA . ALA A 1 96 ? 14.692 2.806 16.960 1.00 43.16 96 ALA A CA 1
ATOM 786 C C . ALA A 1 96 ? 13.321 3.156 17.535 1.00 43.16 96 ALA A C 1
ATOM 788 O O . ALA A 1 96 ? 12.543 3.909 16.947 1.00 43.16 96 ALA A O 1
ATOM 789 N N . TYR A 1 97 ? 13.071 2.639 18.743 1.00 39.47 97 TYR A N 1
ATOM 790 C CA . TYR A 1 97 ? 11.953 3.049 19.600 1.00 39.47 97 TYR A CA 1
ATOM 791 C C . TYR A 1 97 ? 11.914 4.583 19.761 1.00 39.47 97 TYR A C 1
ATOM 793 O O . TYR A 1 97 ? 10.850 5.190 19.799 1.00 39.47 97 TYR A O 1
ATOM 801 N N . SER A 1 98 ? 13.086 5.229 19.765 1.00 39.03 98 SER A N 1
ATOM 802 C CA . SER A 1 98 ? 13.252 6.684 19.864 1.00 39.03 98 SER A CA 1
ATOM 803 C C . SER A 1 98 ? 13.018 7.459 18.558 1.00 39.03 98 SER A C 1
ATOM 805 O O . SER A 1 98 ? 12.984 8.687 18.595 1.00 39.03 98 SER A O 1
ATOM 807 N N . LYS A 1 99 ? 12.846 6.784 17.409 1.00 43.72 99 LYS A N 1
ATOM 808 C CA . LYS A 1 99 ? 12.579 7.416 16.098 1.00 43.72 99 LYS A CA 1
ATOM 809 C C . LYS A 1 99 ? 11.256 6.975 15.456 1.00 43.72 99 LYS A C 1
ATOM 811 O O . LYS A 1 99 ? 10.998 7.325 14.310 1.00 43.72 99 LYS A O 1
ATOM 816 N N . GLY A 1 100 ? 10.420 6.220 16.175 1.00 46.44 100 GLY A N 1
ATOM 817 C CA . GLY A 1 100 ? 9.104 5.779 15.691 1.00 46.44 100 GLY A CA 1
ATOM 818 C C . GLY A 1 100 ? 9.137 4.632 14.673 1.00 46.44 100 GLY A C 1
ATOM 819 O O . GLY A 1 100 ? 8.126 4.380 14.021 1.00 46.44 100 GLY A O 1
ATOM 820 N N . ILE A 1 101 ? 10.271 3.934 14.541 1.00 51.84 101 ILE A N 1
ATOM 821 C CA . ILE A 1 101 ? 10.413 2.748 13.690 1.00 51.84 101 ILE A CA 1
ATOM 822 C C . ILE A 1 101 ? 10.254 1.527 14.595 1.00 51.84 101 ILE A C 1
ATOM 824 O O . ILE A 1 101 ? 11.181 1.123 15.297 1.00 51.84 101 ILE A O 1
ATOM 828 N N . ASN A 1 102 ? 9.047 0.974 14.606 1.00 56.09 102 ASN A N 1
ATOM 829 C CA . ASN A 1 102 ? 8.697 -0.209 15.377 1.00 56.09 102 ASN A CA 1
ATOM 830 C C . ASN A 1 102 ? 8.422 -1.292 14.352 1.00 56.09 102 ASN A C 1
ATOM 832 O O . ASN A 1 102 ? 7.411 -1.172 13.702 1.00 56.09 102 ASN A O 1
ATOM 836 N N . PHE A 1 103 ? 9.298 -2.263 14.130 1.00 58.00 103 PHE A N 1
ATOM 837 C CA . PHE A 1 103 ? 8.999 -3.554 13.493 1.00 58.00 103 PHE A CA 1
ATOM 838 C C . PHE A 1 103 ? 10.263 -4.412 13.553 1.00 58.00 103 PHE A C 1
ATOM 840 O O . PHE A 1 103 ? 11.366 -3.883 13.688 1.00 58.00 103 PHE A O 1
ATOM 847 N N . GLN A 1 104 ? 10.099 -5.731 13.493 1.00 59.62 104 GLN A N 1
ATOM 848 C CA . GLN A 1 104 ? 11.208 -6.674 13.408 1.00 59.62 104 GLN A CA 1
ATOM 849 C C . GLN A 1 104 ? 11.132 -7.358 12.042 1.00 59.62 104 GLN A C 1
ATOM 851 O O . GLN A 1 104 ? 10.310 -8.250 11.819 1.00 59.62 104 GLN A O 1
ATOM 856 N N . CYS A 1 105 ? 11.968 -6.919 11.104 1.00 63.59 105 CYS A N 1
ATOM 857 C CA . CYS A 1 105 ? 12.265 -7.698 9.909 1.00 63.59 105 CYS A CA 1
ATOM 858 C C . CYS A 1 105 ? 13.563 -8.474 10.108 1.00 63.59 105 CYS A C 1
ATOM 860 O O . CYS A 1 105 ? 14.475 -8.025 10.798 1.00 63.59 105 CYS A O 1
ATOM 862 N N . SER A 1 106 ? 13.628 -9.648 9.496 1.00 66.44 106 SER A N 1
ATOM 863 C CA . SER A 1 106 ? 14.869 -10.401 9.358 1.00 66.44 106 SER A CA 1
ATOM 864 C C . SER A 1 106 ? 15.834 -9.664 8.413 1.00 66.44 106 SER A C 1
ATOM 866 O O . SER A 1 106 ? 15.385 -8.934 7.522 1.00 66.44 106 SER A O 1
ATOM 868 N N . ASN A 1 107 ? 17.147 -9.845 8.587 1.00 69.88 107 ASN A N 1
ATOM 869 C CA . ASN A 1 107 ? 18.149 -9.268 7.676 1.00 69.88 107 ASN A CA 1
ATOM 870 C C . ASN A 1 107 ? 17.949 -9.791 6.248 1.00 69.88 107 ASN A C 1
ATOM 872 O O . ASN A 1 107 ? 18.074 -9.053 5.277 1.00 69.88 107 ASN A O 1
ATOM 876 N N . GLU A 1 108 ? 17.517 -11.040 6.126 1.00 72.25 108 GLU A N 1
ATOM 877 C CA . GLU A 1 108 ? 17.188 -11.683 4.863 1.00 72.25 108 GLU A CA 1
ATOM 878 C C . GLU A 1 108 ? 16.049 -10.952 4.133 1.00 72.25 108 GLU A C 1
ATOM 880 O O . GLU A 1 108 ? 16.108 -10.762 2.919 1.00 72.25 108 GLU A O 1
ATOM 885 N N . PHE A 1 109 ? 15.016 -10.501 4.858 1.00 75.81 109 PHE A N 1
ATOM 886 C CA . PHE A 1 109 ? 13.922 -9.721 4.269 1.00 75.81 109 PHE A CA 1
ATOM 887 C C . PHE A 1 109 ? 14.406 -8.350 3.788 1.00 75.81 109 PHE A C 1
ATOM 889 O O . PHE A 1 109 ? 14.119 -7.935 2.666 1.00 75.81 109 PHE A O 1
ATOM 896 N N . THR A 1 110 ? 15.153 -7.663 4.644 1.00 74.25 110 THR A N 1
ATOM 897 C CA . THR A 1 110 ? 15.817 -6.386 4.374 1.00 74.25 110 THR A CA 1
ATOM 898 C C . THR A 1 110 ? 16.648 -6.419 3.092 1.00 74.25 110 THR A C 1
ATOM 900 O O . THR A 1 110 ? 16.483 -5.571 2.213 1.00 74.25 110 THR A O 1
ATOM 903 N N . GLU A 1 111 ? 17.533 -7.408 2.975 1.00 75.12 111 GLU A N 1
ATOM 904 C CA . GLU A 1 111 ? 18.461 -7.548 1.857 1.00 75.12 111 GLU A CA 1
ATOM 905 C C . GLU A 1 111 ? 17.706 -7.885 0.575 1.00 75.12 111 GLU A C 1
ATOM 907 O O . GLU A 1 111 ? 17.965 -7.288 -0.474 1.00 75.12 111 GLU A O 1
ATOM 912 N N . ALA A 1 112 ? 16.717 -8.782 0.662 1.00 77.94 112 ALA A N 1
ATOM 913 C CA . ALA A 1 112 ? 15.842 -9.101 -0.458 1.00 77.94 112 ALA A CA 1
ATOM 914 C C . ALA A 1 112 ? 15.060 -7.867 -0.935 1.00 77.94 112 ALA A C 1
ATOM 916 O O . ALA A 1 112 ? 14.932 -7.655 -2.146 1.00 77.94 112 ALA A O 1
ATOM 917 N N . PHE A 1 113 ? 14.576 -7.028 -0.012 1.00 80.69 113 PHE A N 1
ATOM 918 C CA . PHE A 1 113 ? 13.858 -5.794 -0.330 1.00 80.69 113 PHE A CA 1
ATOM 919 C C . PHE A 1 113 ? 14.765 -4.785 -1.038 1.00 80.69 113 PHE A C 1
ATOM 921 O O . PHE A 1 113 ? 14.434 -4.331 -2.135 1.00 80.69 113 PHE A O 1
ATOM 928 N N . GLY A 1 114 ? 15.922 -4.473 -0.441 1.00 79.44 114 GLY A N 1
ATOM 929 C CA . GLY A 1 114 ? 16.900 -3.540 -1.004 1.00 79.44 114 GLY A CA 1
ATOM 930 C C . GLY A 1 114 ? 17.372 -3.980 -2.389 1.00 79.44 114 GLY A C 1
ATOM 931 O O . GLY A 1 114 ? 17.245 -3.227 -3.353 1.00 79.44 114 GLY A O 1
ATOM 932 N N . SER A 1 115 ? 17.777 -5.247 -2.517 1.00 82.31 115 SER A N 1
ATOM 933 C CA . SER A 1 115 ? 18.233 -5.824 -3.787 1.00 82.31 115 SER A CA 1
ATOM 934 C C . SER A 1 115 ? 17.143 -5.791 -4.859 1.00 82.31 115 SER A C 1
ATOM 936 O O . SER A 1 115 ? 17.414 -5.433 -6.002 1.00 82.31 115 SER A O 1
ATOM 938 N N . SER A 1 116 ? 15.892 -6.121 -4.507 1.00 83.25 116 SER A N 1
ATOM 939 C CA . SER A 1 116 ? 14.769 -6.059 -5.455 1.00 83.25 116 SER A CA 1
ATOM 940 C C . SER A 1 116 ? 14.510 -4.629 -5.933 1.00 83.25 116 SER A C 1
ATOM 942 O O . SER A 1 116 ? 14.259 -4.414 -7.118 1.00 83.25 116 SER A O 1
ATOM 944 N N . SER A 1 117 ? 14.582 -3.656 -5.021 1.00 85.75 117 SER A N 1
ATOM 945 C CA . SER A 1 117 ? 14.413 -2.235 -5.335 1.00 85.75 117 SER A CA 1
ATOM 946 C C . SER A 1 117 ? 15.510 -1.733 -6.280 1.00 85.75 117 SER A C 1
ATOM 948 O O . SER A 1 117 ? 15.209 -1.104 -7.296 1.00 85.75 117 SER A O 1
ATOM 950 N N . ASP A 1 118 ? 16.773 -2.069 -6.000 1.00 85.69 118 ASP A N 1
ATOM 951 C CA . ASP A 1 118 ? 17.920 -1.681 -6.825 1.00 85.69 118 ASP A CA 1
ATOM 952 C C . ASP A 1 118 ? 17.880 -2.311 -8.219 1.00 85.69 118 ASP A C 1
ATOM 954 O O . ASP A 1 118 ? 18.028 -1.605 -9.220 1.00 85.69 118 ASP A O 1
ATOM 958 N N . LEU A 1 119 ? 17.637 -3.623 -8.297 1.00 88.06 119 LEU A N 1
ATOM 959 C CA . LEU A 1 119 ? 17.541 -4.350 -9.564 1.00 88.06 119 LEU A CA 1
ATOM 960 C C . LEU A 1 119 ? 16.422 -3.793 -10.444 1.00 88.06 119 LEU A C 1
ATOM 962 O O . LEU A 1 119 ? 16.646 -3.520 -11.626 1.00 88.06 119 LEU A O 1
ATOM 966 N N . LEU A 1 120 ? 15.235 -3.576 -9.868 1.00 89.62 120 LEU A N 1
ATOM 967 C CA . LEU A 1 120 ? 14.108 -3.006 -10.600 1.00 89.62 120 LEU A CA 1
ATOM 968 C C . LEU A 1 120 ? 14.420 -1.596 -11.093 1.00 89.62 120 LEU A C 1
ATOM 970 O O . LEU A 1 120 ? 14.198 -1.295 -12.266 1.00 89.62 120 LEU A O 1
ATOM 974 N N . HIS A 1 121 ? 14.960 -0.749 -10.216 1.00 90.25 121 HIS A N 1
ATOM 975 C CA . HIS A 1 121 ? 15.285 0.626 -10.559 1.00 90.25 121 HIS A CA 1
ATOM 976 C C . HIS A 1 121 ? 16.268 0.685 -11.722 1.00 90.25 121 HIS A C 1
ATOM 978 O O . HIS A 1 121 ? 16.012 1.369 -12.710 1.00 90.25 121 HIS A O 1
ATOM 984 N N . ASN A 1 122 ? 17.363 -0.068 -11.628 1.00 90.56 122 ASN A N 1
ATOM 985 C CA . ASN A 1 122 ? 18.393 -0.099 -12.658 1.00 90.56 122 ASN A CA 1
ATOM 986 C C . ASN A 1 122 ? 17.830 -0.639 -13.977 1.00 90.56 122 ASN A C 1
ATOM 988 O O . ASN A 1 122 ? 18.065 -0.047 -15.029 1.00 90.56 122 ASN A O 1
ATOM 992 N N . SER A 1 123 ? 17.019 -1.701 -13.925 1.00 90.00 123 SER A N 1
ATOM 993 C CA . SER A 1 123 ? 16.373 -2.253 -15.117 1.00 90.00 123 SER A CA 1
ATOM 994 C C . SER A 1 123 ? 15.420 -1.254 -15.778 1.00 90.00 123 SER A C 1
ATOM 996 O O . SER A 1 123 ? 15.392 -1.164 -17.007 1.00 90.00 123 SER A O 1
ATOM 998 N N . LEU A 1 124 ? 14.620 -0.520 -14.999 1.00 90.56 124 LEU A N 1
ATOM 999 C CA . LEU A 1 124 ? 13.683 0.472 -15.529 1.00 90.56 124 LEU A CA 1
ATOM 1000 C C . LEU A 1 124 ? 14.418 1.682 -16.108 1.00 90.56 124 LEU A C 1
ATOM 1002 O O . LEU A 1 124 ? 14.080 2.102 -17.208 1.00 90.56 124 LEU A O 1
ATOM 1006 N N . VAL A 1 125 ? 15.443 2.197 -15.423 1.00 89.12 125 VAL A N 1
ATOM 1007 C CA . VAL A 1 125 ? 16.277 3.311 -15.911 1.00 89.12 125 VAL A CA 1
ATOM 1008 C C . VAL A 1 125 ? 16.976 2.959 -17.225 1.00 89.12 125 VAL A C 1
ATOM 1010 O O . VAL A 1 125 ? 17.071 3.804 -18.107 1.00 89.12 125 VAL A O 1
ATOM 1013 N N . GLN A 1 126 ? 17.450 1.719 -17.376 1.00 88.50 126 GLN A N 1
ATOM 1014 C CA . GLN A 1 126 ? 18.112 1.267 -18.604 1.00 88.50 126 GLN A CA 1
ATOM 1015 C C . GLN A 1 126 ? 17.142 1.036 -19.768 1.00 88.50 126 GLN A C 1
ATOM 1017 O O . GLN A 1 126 ? 17.522 1.206 -20.922 1.00 88.50 126 GLN A O 1
ATOM 1022 N N . SER A 1 127 ? 15.916 0.592 -19.477 1.00 86.50 127 SER A N 1
ATOM 1023 C CA . SER A 1 127 ? 14.981 0.125 -20.511 1.00 86.50 127 SER A CA 1
ATOM 1024 C C . SER A 1 127 ? 13.979 1.184 -20.943 1.00 86.50 127 SER A C 1
ATOM 1026 O O . SER A 1 127 ? 13.515 1.159 -22.081 1.00 86.50 127 SER A O 1
ATOM 1028 N N . LEU A 1 128 ? 13.603 2.091 -20.041 1.00 85.12 128 LEU A N 1
ATOM 1029 C CA . LEU A 1 128 ? 12.734 3.205 -20.383 1.00 85.12 128 LEU A CA 1
ATOM 1030 C C . LEU A 1 128 ? 13.564 4.269 -21.107 1.00 85.12 128 LEU A C 1
ATOM 1032 O O . LEU A 1 128 ? 14.691 4.549 -20.695 1.00 85.12 128 LEU A O 1
ATOM 1036 N N . PRO A 1 129 ? 13.035 4.866 -22.188 1.00 78.88 129 PRO A N 1
ATOM 1037 C CA . PRO A 1 129 ? 13.763 5.893 -22.910 1.00 78.88 129 PRO A CA 1
ATOM 1038 C C . PRO A 1 129 ? 14.113 7.027 -21.947 1.00 78.88 129 PRO A C 1
ATOM 1040 O O . PRO A 1 129 ? 13.277 7.446 -21.142 1.00 78.88 129 PRO A O 1
ATOM 1043 N N . ASN A 1 130 ? 15.347 7.527 -22.041 1.00 66.31 130 ASN A N 1
ATOM 1044 C CA . ASN A 1 130 ? 15.796 8.700 -21.298 1.00 66.31 130 ASN A CA 1
ATOM 1045 C C . ASN A 1 130 ? 15.117 9.951 -21.878 1.00 66.31 130 ASN A C 1
ATOM 1047 O O . ASN A 1 130 ? 15.731 10.769 -22.557 1.00 66.31 130 ASN A O 1
ATOM 1051 N N . THR A 1 131 ? 13.804 10.057 -21.688 1.00 61.97 131 THR A N 1
ATOM 1052 C CA . THR A 1 131 ? 13.022 11.239 -22.021 1.00 61.97 131 THR A CA 1
ATOM 1053 C C . THR A 1 131 ? 13.266 12.226 -20.897 1.00 61.97 131 THR A C 1
ATOM 1055 O O . THR A 1 131 ? 12.630 12.147 -19.842 1.00 61.97 131 THR A O 1
ATOM 1058 N N . THR A 1 132 ? 14.259 13.089 -21.085 1.00 53.28 132 THR A N 1
ATOM 1059 C CA . THR A 1 132 ? 14.683 14.115 -20.135 1.00 53.28 132 THR A CA 1
ATOM 1060 C C . THR A 1 132 ? 13.458 14.870 -19.606 1.00 53.28 132 THR A C 1
ATOM 1062 O O . THR A 1 132 ? 12.866 15.689 -20.300 1.00 53.28 132 THR A O 1
ATOM 1065 N N . GLY A 1 133 ? 13.044 14.554 -18.375 1.00 58.03 133 GLY A N 1
ATOM 1066 C CA . GLY A 1 133 ? 11.951 15.226 -17.665 1.00 58.03 133 GLY A CA 1
ATOM 1067 C C . GLY A 1 133 ? 10.540 14.650 -17.835 1.00 58.03 133 GLY A C 1
ATOM 1068 O O . GLY A 1 133 ? 9.635 15.139 -17.162 1.00 58.03 133 GLY A O 1
ATOM 1069 N N . THR A 1 134 ? 10.322 13.624 -18.667 1.00 80.50 134 THR A N 1
ATOM 1070 C CA . THR A 1 134 ? 8.965 13.086 -18.898 1.00 80.50 134 THR A CA 1
ATOM 1071 C C . THR A 1 134 ? 8.660 11.826 -18.099 1.00 80.50 134 THR A C 1
ATOM 1073 O O . THR A 1 134 ? 7.530 11.674 -17.661 1.00 80.50 134 THR A O 1
ATOM 1076 N N . LEU A 1 135 ? 9.628 10.945 -17.842 1.00 87.56 135 LEU A N 1
ATOM 1077 C CA . LEU A 1 135 ? 9.439 9.789 -16.958 1.00 87.56 135 LEU A CA 1
ATOM 1078 C C . LEU A 1 135 ? 10.240 9.972 -15.671 1.00 87.56 135 LEU A C 1
ATOM 1080 O O . LEU A 1 135 ? 11.445 10.202 -15.694 1.00 87.56 135 LEU A O 1
ATOM 1084 N N . ILE A 1 136 ? 9.558 9.850 -14.537 1.00 89.25 136 ILE A N 1
ATOM 1085 C CA . ILE A 1 136 ? 10.128 9.985 -13.202 1.00 89.25 136 ILE A CA 1
ATOM 1086 C C . ILE A 1 136 ? 10.010 8.634 -12.503 1.00 89.25 136 ILE A C 1
ATOM 1088 O O . ILE A 1 136 ? 8.916 8.194 -12.149 1.00 89.25 136 ILE A O 1
ATOM 1092 N N . ILE A 1 137 ? 11.152 7.991 -12.274 1.00 90.38 137 ILE A N 1
ATOM 1093 C CA . ILE A 1 137 ? 11.245 6.737 -11.526 1.00 90.38 137 ILE A CA 1
ATOM 1094 C C . ILE A 1 137 ? 11.582 7.081 -10.072 1.00 90.38 137 ILE A C 1
ATOM 1096 O O . ILE A 1 137 ? 12.658 7.593 -9.770 1.00 90.38 137 ILE A O 1
ATOM 1100 N N . LYS A 1 138 ? 10.651 6.816 -9.157 1.00 88.38 138 LYS A N 1
ATOM 1101 C CA . LYS A 1 138 ? 10.757 7.139 -7.729 1.00 88.38 138 LYS A CA 1
ATOM 1102 C C . LYS A 1 138 ? 10.981 5.862 -6.932 1.00 88.38 138 LYS A C 1
ATOM 1104 O O . LYS A 1 138 ? 10.108 5.000 -6.886 1.00 88.38 138 LYS A O 1
ATOM 1109 N N . ARG A 1 139 ? 12.142 5.733 -6.289 1.00 85.62 139 ARG A N 1
ATOM 1110 C CA . ARG A 1 139 ? 12.376 4.677 -5.292 1.00 85.62 139 ARG A CA 1
ATOM 1111 C C . ARG A 1 139 ? 11.515 4.918 -4.052 1.00 85.62 139 ARG A C 1
ATOM 1113 O O . ARG A 1 139 ? 11.268 6.071 -3.680 1.00 85.62 139 ARG A O 1
ATOM 1120 N N . GLN A 1 140 ? 11.050 3.841 -3.423 1.00 83.38 140 GLN A N 1
ATOM 1121 C CA . GLN A 1 140 ? 10.333 3.950 -2.163 1.00 83.38 140 GLN A CA 1
ATOM 1122 C C . GLN A 1 140 ? 11.309 4.293 -1.033 1.00 83.38 140 GLN A C 1
ATOM 1124 O O . GLN A 1 140 ? 12.114 3.468 -0.619 1.00 83.38 140 GLN A O 1
ATOM 1129 N N . LYS A 1 141 ? 11.190 5.510 -0.496 1.00 78.19 141 LYS A N 1
ATOM 1130 C CA . LYS A 1 141 ? 12.035 5.979 0.614 1.00 78.1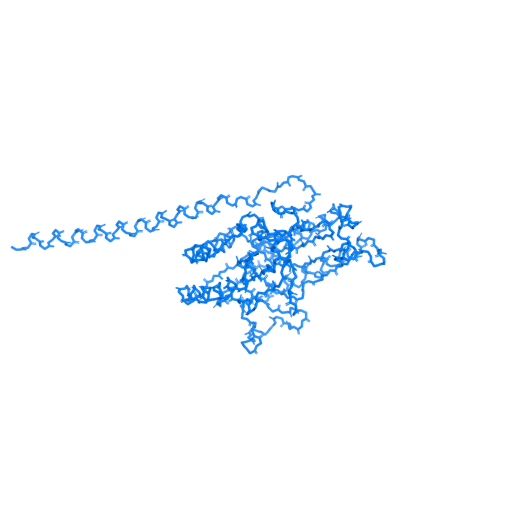9 141 LYS A CA 1
ATOM 1131 C C . LYS A 1 141 ? 11.675 5.348 1.953 1.00 78.19 141 LYS A C 1
ATOM 1133 O O . LYS A 1 141 ? 12.534 5.200 2.811 1.00 78.19 141 LYS A O 1
ATOM 1138 N N . VAL A 1 142 ? 10.392 5.027 2.140 1.00 78.25 142 VAL A N 1
ATOM 1139 C CA . VAL A 1 142 ? 9.869 4.543 3.418 1.00 78.25 142 VAL A CA 1
ATOM 1140 C C . VAL A 1 142 ? 9.114 3.240 3.239 1.00 78.25 142 VAL A C 1
ATOM 1142 O O . VAL A 1 142 ? 8.095 3.185 2.544 1.00 78.25 142 VAL A O 1
ATOM 1145 N N . MET A 1 143 ? 9.583 2.196 3.901 1.00 80.56 143 MET A N 1
ATOM 1146 C CA . MET A 1 143 ? 8.947 0.894 3.869 1.00 80.56 143 MET A CA 1
ATOM 1147 C C . MET A 1 143 ? 7.725 0.914 4.790 1.00 80.56 143 MET A C 1
ATOM 1149 O O . MET A 1 143 ? 7.807 1.363 5.930 1.00 80.56 143 MET A O 1
ATOM 1153 N N . HIS A 1 144 ? 6.564 0.491 4.296 1.00 85.12 144 HIS A N 1
ATOM 1154 C CA . HIS A 1 144 ? 5.343 0.456 5.095 1.00 85.12 144 HIS A CA 1
ATOM 1155 C C . HIS A 1 144 ? 4.334 -0.549 4.540 1.00 85.12 144 HIS A C 1
ATOM 1157 O O . HIS A 1 144 ? 4.359 -0.864 3.353 1.00 85.12 144 HIS A O 1
ATOM 1163 N N . LEU A 1 145 ? 3.424 -1.004 5.401 1.00 88.38 145 LEU A N 1
ATOM 1164 C CA . LEU A 1 145 ? 2.283 -1.848 5.052 1.00 88.38 145 LEU A CA 1
ATOM 1165 C C . LEU A 1 145 ? 1.010 -1.215 5.599 1.00 88.38 145 LEU A C 1
ATOM 1167 O O . LEU A 1 145 ? 0.839 -1.070 6.811 1.00 88.38 145 LEU A O 1
ATOM 1171 N N . ALA A 1 146 ? 0.111 -0.823 4.704 1.00 89.12 146 ALA A N 1
ATOM 1172 C CA . ALA A 1 146 ? -1.163 -0.245 5.100 1.00 89.12 146 ALA A CA 1
ATOM 1173 C C . ALA A 1 146 ? -2.147 -1.336 5.540 1.00 89.12 146 ALA A C 1
ATOM 1175 O O . ALA A 1 146 ? -2.456 -2.260 4.785 1.00 89.12 146 ALA A O 1
ATOM 1176 N N . LEU A 1 147 ? -2.689 -1.185 6.748 1.00 89.69 147 LEU A N 1
ATOM 1177 C CA . LEU A 1 147 ? -3.872 -1.912 7.189 1.00 89.69 147 LEU A CA 1
ATOM 1178 C C . LEU A 1 147 ? -5.123 -1.336 6.525 1.00 89.69 147 LEU A C 1
ATOM 1180 O O . LEU A 1 147 ? -5.981 -2.091 6.075 1.00 89.69 147 LEU A O 1
ATOM 1184 N N . SER A 1 148 ? -5.244 -0.005 6.485 1.00 88.50 148 SER A N 1
ATOM 1185 C CA . SER A 1 148 ? -6.401 0.684 5.912 1.00 88.50 148 SER A CA 1
ATOM 1186 C C . SER A 1 148 ? -6.034 2.057 5.354 1.00 88.50 148 SER A C 1
ATOM 1188 O O . SER A 1 148 ? -5.282 2.809 5.979 1.00 88.50 148 SER A O 1
ATOM 1190 N N . TYR A 1 149 ? -6.634 2.40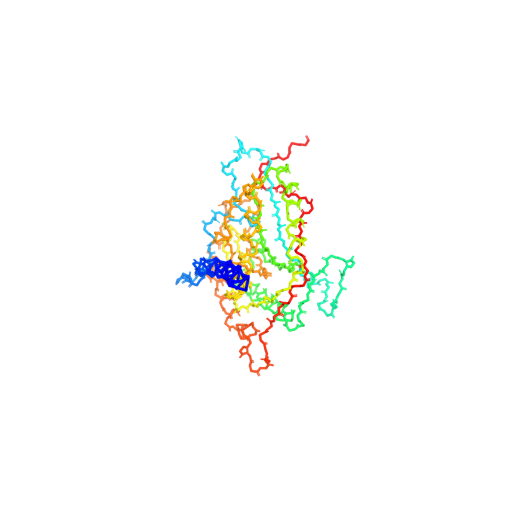3 4.216 1.00 88.00 149 TYR A N 1
ATOM 1191 C CA . TYR A 1 149 ? -6.725 3.773 3.723 1.00 88.00 149 TYR A CA 1
ATOM 1192 C C . TYR A 1 149 ? -8.157 4.259 3.932 1.00 88.00 149 TYR A C 1
ATOM 1194 O O . TYR A 1 149 ? -9.090 3.785 3.281 1.00 88.00 149 TYR A O 1
ATOM 1202 N N . LEU A 1 150 ? -8.332 5.180 4.876 1.00 90.25 150 LEU A N 1
ATOM 1203 C CA . LEU A 1 150 ? -9.616 5.796 5.179 1.00 90.25 150 LEU A CA 1
ATOM 1204 C C . LEU A 1 150 ? -9.689 7.122 4.434 1.00 90.25 150 LEU A C 1
ATOM 1206 O O . LEU A 1 150 ? -8.803 7.965 4.568 1.00 90.25 150 LEU A O 1
ATOM 1210 N N . CYS A 1 151 ? -10.724 7.294 3.625 1.00 90.19 151 CYS A N 1
ATOM 1211 C CA . CYS A 1 151 ? -10.812 8.379 2.657 1.00 90.19 151 CYS A CA 1
ATOM 1212 C C . CYS A 1 151 ? -12.168 9.055 2.728 1.00 90.19 151 CYS A C 1
ATOM 1214 O O . CYS A 1 151 ? -13.162 8.445 3.135 1.00 90.19 151 CYS A O 1
ATOM 1216 N N . CYS A 1 152 ? -12.194 10.283 2.220 1.00 90.25 152 CYS A N 1
ATOM 1217 C CA . CYS A 1 152 ? -13.383 11.116 2.187 1.00 90.25 152 CYS A CA 1
ATOM 1218 C C . CYS A 1 152 ? -13.903 11.460 3.582 1.00 90.25 152 CYS A C 1
ATOM 1220 O O . CYS A 1 152 ? -15.089 11.637 3.766 1.00 90.25 152 CYS A O 1
ATOM 1222 N N . LEU A 1 153 ? -13.023 11.551 4.572 1.00 92.12 153 LEU A N 1
ATOM 1223 C CA . LEU A 1 153 ? -13.417 11.875 5.935 1.00 92.12 153 LEU A CA 1
ATOM 1224 C C . LEU A 1 153 ? -13.587 13.384 6.086 1.00 92.12 153 LEU A C 1
ATOM 1226 O O . LEU A 1 153 ? -12.761 14.152 5.603 1.00 92.12 153 LEU A O 1
ATOM 1230 N N . ARG A 1 154 ? -14.577 13.828 6.844 1.00 91.56 154 ARG A N 1
ATOM 1231 C CA . ARG A 1 154 ? -14.593 15.189 7.384 1.00 91.56 154 ARG A CA 1
ATOM 1232 C C . ARG A 1 154 ? -13.560 15.332 8.492 1.00 91.56 154 ARG A C 1
ATOM 1234 O O . ARG A 1 154 ? -13.111 14.355 9.091 1.00 91.56 154 ARG A O 1
ATOM 1241 N N . LYS A 1 155 ? -13.203 16.572 8.826 1.00 89.81 155 LYS A N 1
ATOM 1242 C CA . LYS A 1 155 ? -12.215 16.849 9.879 1.00 89.81 155 LYS A CA 1
ATOM 1243 C C . LYS A 1 155 ? -12.580 16.194 11.220 1.00 89.81 155 LYS A C 1
ATOM 1245 O O . LYS A 1 155 ? -11.758 15.479 11.786 1.00 89.81 155 LYS A O 1
ATOM 1250 N N . ASN A 1 156 ? -13.818 16.358 11.684 1.00 91.62 156 ASN A N 1
ATOM 1251 C CA . ASN A 1 156 ? -14.304 15.733 12.922 1.00 91.62 156 ASN A CA 1
ATOM 1252 C C . ASN A 1 156 ? -14.290 14.192 12.866 1.00 91.62 156 ASN A C 1
ATOM 1254 O O . ASN A 1 156 ? -14.032 13.535 13.872 1.00 91.62 156 ASN A O 1
ATOM 1258 N N . GLU A 1 157 ? -14.530 13.605 11.693 1.00 93.50 157 GLU A N 1
ATOM 1259 C CA . GLU A 1 157 ? -14.447 12.160 11.483 1.00 93.50 157 GLU A CA 1
ATOM 1260 C C . GLU A 1 157 ? -12.998 11.670 11.595 1.00 93.50 157 GLU A C 1
ATOM 1262 O O . GLU A 1 157 ? -12.772 10.621 12.189 1.00 93.50 157 GLU A O 1
ATOM 1267 N N . THR A 1 158 ? -12.003 12.433 11.120 1.00 91.12 158 THR A N 1
ATOM 1268 C CA . THR A 1 158 ? -10.584 12.047 11.271 1.00 91.12 158 THR A CA 1
ATOM 1269 C C . THR A 1 158 ? -10.142 11.955 12.730 1.00 91.12 158 THR A C 1
ATOM 1271 O O . THR A 1 158 ? -9.424 11.023 13.096 1.00 91.12 158 THR A O 1
ATOM 1274 N N . ASP A 1 159 ? -10.602 12.871 13.585 1.00 88.81 159 ASP A N 1
ATOM 1275 C CA . ASP A 1 159 ? -10.280 12.836 15.013 1.00 88.81 159 ASP A CA 1
ATOM 1276 C C . ASP A 1 159 ? -10.935 11.634 15.699 1.00 88.81 159 ASP A C 1
ATOM 1278 O O . ASP A 1 159 ? -10.283 10.902 16.444 1.00 88.81 159 ASP A O 1
ATOM 1282 N N . ARG A 1 160 ? -12.192 11.349 15.353 1.00 93.12 160 ARG A N 1
ATOM 1283 C CA . ARG A 1 160 ? -12.934 10.209 15.896 1.00 93.12 160 ARG A CA 1
ATOM 1284 C C . ARG A 1 160 ? -12.383 8.861 15.421 1.00 93.12 160 ARG A C 1
ATOM 1286 O O . ARG A 1 160 ? -12.325 7.911 16.198 1.00 93.12 160 ARG A O 1
ATOM 1293 N N . VAL A 1 161 ? -11.916 8.773 14.174 1.00 92.81 161 VAL A N 1
ATOM 1294 C CA . VAL A 1 161 ? -11.182 7.602 13.666 1.00 92.81 161 VAL A CA 1
ATOM 1295 C C . VAL A 1 161 ? -9.956 7.327 14.533 1.00 92.81 161 VAL A C 1
ATOM 1297 O O . VAL A 1 161 ? -9.714 6.172 14.875 1.00 92.81 161 VAL A O 1
ATOM 1300 N N . ARG A 1 162 ? -9.193 8.362 14.908 1.00 88.06 162 ARG A N 1
ATOM 1301 C CA . ARG A 1 162 ? -7.996 8.214 15.749 1.00 88.06 162 ARG A CA 1
ATOM 1302 C C . ARG A 1 162 ? -8.336 7.589 17.098 1.00 88.06 162 ARG A C 1
ATOM 1304 O O . ARG A 1 162 ? -7.673 6.639 17.503 1.00 88.06 162 ARG A O 1
ATOM 1311 N N . GLU A 1 163 ? -9.376 8.086 17.762 1.00 91.12 163 GLU A N 1
ATOM 1312 C CA . GLU A 1 163 ? -9.841 7.555 19.049 1.00 91.12 163 GLU A CA 1
ATOM 1313 C C . GLU A 1 163 ? -10.259 6.083 18.939 1.00 91.12 163 GLU A C 1
ATOM 1315 O O . GLU A 1 163 ? -9.840 5.247 19.742 1.00 91.12 163 GLU A O 1
ATOM 1320 N N . ILE A 1 164 ? -11.038 5.744 17.908 1.00 93.94 164 ILE A N 1
ATOM 1321 C CA . ILE A 1 164 ? -11.511 4.373 17.671 1.00 93.94 164 ILE A CA 1
ATOM 1322 C C . ILE A 1 164 ? -10.345 3.439 17.367 1.00 93.94 164 ILE A C 1
ATOM 1324 O O . ILE A 1 164 ? -10.288 2.334 17.903 1.00 93.94 164 ILE A O 1
ATOM 1328 N N . ALA A 1 165 ? -9.419 3.869 16.514 1.00 90.44 165 ALA A N 1
ATOM 1329 C CA . ALA A 1 165 ? -8.285 3.058 16.109 1.00 90.44 165 ALA A CA 1
ATOM 1330 C C . ALA A 1 165 ? -7.300 2.845 17.270 1.00 90.44 165 ALA A C 1
ATOM 1332 O O . ALA A 1 165 ? -6.795 1.738 17.449 1.00 90.44 165 ALA A O 1
ATOM 1333 N N . TYR A 1 166 ? -7.105 3.862 18.115 1.00 88.50 166 TYR A N 1
ATOM 1334 C CA . TYR A 1 166 ? -6.330 3.746 19.349 1.00 88.50 166 TYR A CA 1
ATOM 1335 C C . TYR A 1 166 ? -6.967 2.755 20.332 1.00 88.50 166 TYR A C 1
ATOM 1337 O O . TYR A 1 166 ? -6.284 1.868 20.841 1.00 88.50 166 TYR A O 1
ATOM 1345 N N . LYS A 1 167 ? -8.286 2.840 20.549 1.00 91.38 167 LYS A N 1
ATOM 1346 C CA . LYS A 1 167 ? -9.013 1.879 21.390 1.00 91.38 167 LYS A CA 1
ATOM 1347 C C . LYS A 1 167 ? -8.948 0.460 20.819 1.00 91.38 167 LYS A C 1
ATOM 1349 O O . LYS A 1 167 ? -8.707 -0.486 21.557 1.00 91.38 167 LYS A O 1
ATOM 1354 N N . TRP A 1 168 ? -9.126 0.305 19.506 1.00 91.75 168 TRP A N 1
ATOM 1355 C CA . TRP A 1 168 ? -8.995 -0.992 18.839 1.00 91.75 168 TRP A CA 1
ATOM 1356 C C . TRP A 1 168 ? -7.614 -1.604 19.076 1.00 91.75 168 TRP A C 1
ATOM 1358 O O . TRP A 1 168 ? -7.542 -2.763 19.462 1.00 91.75 168 TRP A O 1
ATOM 1368 N N . VAL A 1 169 ? -6.540 -0.817 18.943 1.00 87.00 169 VAL A N 1
ATOM 1369 C CA . VAL A 1 169 ? -5.171 -1.259 19.254 1.00 87.00 169 VAL A CA 1
ATOM 1370 C C . VAL A 1 169 ? -5.036 -1.774 20.675 1.00 87.00 169 VAL A C 1
ATOM 1372 O O . VAL A 1 169 ? -4.404 -2.805 20.870 1.00 87.00 169 VAL A O 1
ATOM 1375 N N . GLN A 1 170 ? -5.609 -1.075 21.655 1.00 88.19 170 GLN A N 1
ATOM 1376 C CA . GLN A 1 170 ? -5.574 -1.518 23.048 1.00 88.19 170 GLN A CA 1
ATOM 1377 C C . GLN A 1 170 ? -6.305 -2.851 23.234 1.00 88.19 170 GLN A C 1
ATOM 1379 O O . GLN A 1 170 ? -5.803 -3.717 23.944 1.00 88.19 170 GLN A O 1
ATOM 1384 N N . ASP A 1 171 ? -7.444 -3.030 22.564 1.00 89.31 171 ASP A N 1
ATOM 1385 C CA . ASP A 1 171 ? -8.270 -4.233 22.683 1.00 89.31 171 ASP A CA 1
ATOM 1386 C C . ASP A 1 171 ? -7.638 -5.471 22.022 1.00 89.31 171 ASP A C 1
ATOM 1388 O O . ASP A 1 171 ? -7.899 -6.590 22.461 1.00 89.31 171 ASP A O 1
ATOM 1392 N N . VAL A 1 172 ? -6.832 -5.292 20.968 1.00 83.25 172 VAL A N 1
ATOM 1393 C CA . VAL A 1 172 ? -6.177 -6.401 20.244 1.00 83.25 172 VAL A CA 1
ATOM 1394 C C . VAL A 1 172 ? -4.699 -6.580 20.604 1.00 83.25 172 VAL A C 1
ATOM 1396 O O . VAL A 1 172 ? -4.041 -7.470 20.074 1.00 83.25 172 VAL A O 1
ATOM 1399 N N . SER A 1 173 ? -4.159 -5.734 21.484 1.00 79.81 173 SER A N 1
ATOM 1400 C CA . SER A 1 173 ? -2.770 -5.820 21.932 1.00 79.81 173 SER A CA 1
ATOM 1401 C C . SER A 1 173 ? -2.528 -7.101 22.752 1.00 79.81 173 SER A C 1
ATOM 1403 O O . SER A 1 173 ? -3.355 -7.438 23.603 1.00 79.81 173 SER A O 1
ATOM 1405 N N . PRO A 1 174 ? -1.380 -7.784 22.584 1.00 78.81 174 PRO A N 1
ATOM 1406 C CA . PRO A 1 174 ? -0.283 -7.449 21.676 1.00 78.81 174 PRO A CA 1
ATOM 1407 C C . PRO A 1 174 ? -0.589 -7.816 20.218 1.00 78.81 174 PRO A C 1
ATOM 1409 O O . PRO A 1 174 ? -1.152 -8.867 19.924 1.00 78.81 174 PRO A O 1
ATOM 1412 N N . PHE A 1 175 ? -0.141 -6.971 19.288 1.00 76.88 175 PHE A N 1
ATOM 1413 C CA . PHE A 1 175 ? -0.084 -7.354 17.879 1.00 76.88 175 PHE A CA 1
ATOM 1414 C C . PHE A 1 175 ? 1.086 -8.303 17.699 1.00 76.88 175 PHE A C 1
ATOM 1416 O O . PHE A 1 175 ? 2.213 -7.857 17.837 1.00 76.88 175 PHE A O 1
ATOM 1423 N N . GLU A 1 176 ? 0.845 -9.570 17.384 1.00 84.50 176 GLU A N 1
ATOM 1424 C CA . GLU A 1 176 ? 1.902 -10.492 16.970 1.00 84.50 176 GLU A CA 1
ATOM 1425 C C . GLU A 1 176 ? 1.411 -11.343 15.803 1.00 84.50 176 GLU A C 1
ATOM 1427 O O . GLU A 1 176 ? 0.553 -12.213 15.955 1.00 84.50 176 GLU A O 1
ATOM 1432 N N . PHE A 1 177 ? 1.933 -11.067 14.611 1.00 87.00 177 PHE A N 1
ATOM 1433 C CA . PHE A 1 177 ? 1.670 -11.885 13.434 1.00 87.00 177 PHE A CA 1
ATOM 1434 C C . PHE A 1 177 ? 2.830 -11.834 12.445 1.00 87.00 177 PHE A C 1
ATOM 1436 O O . PHE A 1 177 ? 3.591 -10.868 12.381 1.00 87.00 177 PHE A O 1
ATOM 1443 N N . GLU A 1 178 ? 2.952 -12.897 11.658 1.00 87.19 178 GLU A N 1
ATOM 1444 C CA . GLU A 1 178 ? 3.932 -12.986 10.584 1.00 87.19 178 GLU A CA 1
ATOM 1445 C C . GLU A 1 178 ? 3.318 -12.528 9.263 1.00 87.19 178 GLU A C 1
ATOM 1447 O O . GLU A 1 178 ? 2.178 -12.873 8.938 1.00 87.19 178 GLU A O 1
ATOM 1452 N N . VAL A 1 179 ? 4.109 -11.793 8.488 1.00 87.50 179 VAL A N 1
ATOM 1453 C CA . VAL A 1 179 ? 3.828 -11.451 7.098 1.00 87.50 179 VAL A CA 1
ATOM 1454 C C . VAL A 1 179 ? 4.904 -12.080 6.228 1.00 87.50 179 VAL A C 1
ATOM 1456 O O . VAL A 1 179 ? 6.098 -11.846 6.422 1.00 87.50 179 VAL A O 1
ATOM 1459 N N . ALA A 1 180 ? 4.461 -12.878 5.268 1.00 87.12 180 ALA A N 1
ATOM 1460 C CA . ALA A 1 180 ? 5.277 -13.384 4.180 1.00 87.12 180 ALA A CA 1
ATOM 1461 C C . ALA A 1 180 ? 4.856 -12.713 2.873 1.00 87.12 180 ALA A C 1
ATOM 1463 O O . ALA A 1 180 ? 3.728 -12.233 2.732 1.00 87.12 180 ALA A O 1
ATOM 1464 N N . PHE A 1 181 ? 5.772 -12.701 1.917 1.00 85.88 181 PHE A N 1
ATOM 1465 C CA . PHE A 1 181 ? 5.591 -12.095 0.607 1.00 85.88 181 PHE A CA 1
ATOM 1466 C C . PHE A 1 181 ? 5.985 -13.104 -0.461 1.00 85.88 181 PHE A C 1
ATOM 1468 O O . PHE A 1 181 ? 6.905 -13.887 -0.237 1.00 85.88 181 PHE A O 1
ATOM 1475 N N . ASP A 1 182 ? 5.293 -13.115 -1.598 1.00 82.50 182 ASP A N 1
ATOM 1476 C CA . ASP A 1 182 ? 5.490 -14.178 -2.592 1.00 82.50 182 ASP A CA 1
ATOM 1477 C C . ASP A 1 182 ? 5.757 -13.694 -4.017 1.00 82.50 182 ASP A C 1
ATOM 1479 O O . ASP A 1 182 ? 6.373 -14.422 -4.796 1.00 82.50 182 ASP A O 1
ATOM 1483 N N . ARG A 1 183 ? 5.344 -12.475 -4.369 1.00 85.94 183 ARG A N 1
ATOM 1484 C CA . ARG A 1 183 ? 5.477 -11.968 -5.737 1.00 85.94 183 ARG A CA 1
ATOM 1485 C C . ARG A 1 183 ? 5.546 -10.455 -5.808 1.00 85.94 183 ARG A C 1
ATOM 1487 O O . ARG A 1 183 ? 5.159 -9.747 -4.875 1.00 85.94 183 ARG A O 1
ATOM 1494 N N . VAL A 1 184 ? 5.996 -9.977 -6.962 1.00 89.56 184 VAL A N 1
ATOM 1495 C CA . VAL A 1 184 ? 6.006 -8.559 -7.310 1.00 89.56 184 VAL A CA 1
ATOM 1496 C C . VAL A 1 184 ? 4.952 -8.311 -8.383 1.00 89.56 184 VAL A C 1
ATOM 1498 O O . VAL A 1 184 ? 4.857 -9.052 -9.357 1.00 89.56 184 VAL A O 1
ATOM 1501 N N . GLU A 1 185 ? 4.151 -7.267 -8.212 1.00 91.50 185 GLU A N 1
ATOM 1502 C CA . GLU A 1 185 ? 3.124 -6.860 -9.170 1.00 91.50 185 GLU A CA 1
ATOM 1503 C C . GLU A 1 185 ? 3.256 -5.370 -9.495 1.00 91.50 185 GLU A C 1
ATOM 1505 O O . GLU A 1 185 ? 3.807 -4.602 -8.708 1.00 91.50 185 GLU A O 1
ATOM 1510 N N . CYS A 1 186 ? 2.719 -4.942 -10.639 1.00 92.94 186 CYS A N 1
ATOM 1511 C CA . CYS A 1 186 ? 2.570 -3.525 -10.962 1.00 92.94 186 CYS A CA 1
ATOM 1512 C C . CYS A 1 186 ? 1.098 -3.133 -11.086 1.00 92.94 186 CYS A C 1
ATOM 1514 O O . CYS A 1 186 ? 0.289 -3.867 -11.660 1.00 92.94 186 CYS A O 1
ATOM 1516 N N . TYR A 1 187 ? 0.772 -1.952 -10.562 1.00 92.56 187 TYR A N 1
ATOM 1517 C CA . TYR A 1 187 ? -0.565 -1.373 -10.542 1.00 92.56 187 TYR A CA 1
ATOM 1518 C C . TYR A 1 187 ? -0.558 0.000 -11.197 1.00 92.56 187 TYR A C 1
ATOM 1520 O O . TYR A 1 187 ? 0.146 0.910 -10.773 1.00 92.56 187 TYR A O 1
ATOM 1528 N N . HIS A 1 188 ? -1.377 0.158 -12.227 1.00 90.00 188 HIS A N 1
ATOM 1529 C CA . HIS A 1 188 ? -1.691 1.429 -12.850 1.00 90.00 188 HIS A CA 1
ATOM 1530 C C . HIS A 1 188 ? -2.671 2.173 -11.927 1.00 90.00 188 HIS A C 1
ATOM 1532 O O . HIS A 1 188 ? -3.877 1.935 -11.955 1.00 90.00 188 HIS A O 1
ATOM 1538 N N . GLU A 1 189 ? -2.136 3.036 -11.063 1.00 83.44 189 GLU A N 1
ATOM 1539 C CA . GLU A 1 189 ? -2.900 3.759 -10.037 1.00 83.44 189 GLU A CA 1
ATOM 1540 C C . GLU A 1 189 ? -3.629 4.982 -10.601 1.00 83.44 189 GLU A C 1
ATOM 1542 O O . GLU A 1 189 ? -4.755 5.283 -10.208 1.00 83.44 189 GLU A O 1
ATOM 1547 N N . ARG A 1 190 ? -2.992 5.704 -11.528 1.00 85.69 190 ARG A N 1
ATOM 1548 C CA . ARG A 1 190 ? -3.542 6.892 -12.202 1.00 85.69 190 ARG A CA 1
ATOM 1549 C C . ARG A 1 190 ? -3.111 6.896 -13.650 1.00 85.69 190 ARG A C 1
ATOM 1551 O O . ARG A 1 190 ? -2.067 6.337 -13.930 1.00 85.69 190 ARG A O 1
ATOM 1558 N N . GLN A 1 191 ? -3.813 7.639 -14.504 1.00 86.19 191 GLN A N 1
ATOM 1559 C CA . GLN A 1 191 ? -3.501 7.764 -15.936 1.00 86.19 191 GLN A CA 1
ATOM 1560 C C . GLN A 1 191 ? -2.009 7.991 -16.234 1.00 86.19 191 GLN A C 1
ATOM 1562 O O . GLN A 1 191 ? -1.499 7.489 -17.225 1.00 86.19 191 GLN A O 1
ATOM 1567 N N . ASN A 1 192 ? -1.298 8.695 -15.353 1.00 88.88 192 ASN A N 1
ATOM 1568 C CA . ASN A 1 192 ? 0.112 9.007 -15.518 1.00 88.88 192 ASN A CA 1
ATOM 1569 C C . ASN A 1 192 ? 1.053 8.282 -14.539 1.00 88.88 192 ASN A C 1
ATOM 1571 O O . ASN A 1 192 ? 2.194 8.704 -14.398 1.00 88.88 192 ASN A O 1
ATOM 1575 N N . SER A 1 193 ? 0.606 7.259 -13.803 1.00 90.62 193 SER A N 1
ATOM 1576 C CA . SER A 1 193 ? 1.399 6.657 -12.723 1.00 90.62 193 SER A CA 1
ATOM 1577 C C . SER A 1 193 ? 1.163 5.162 -12.546 1.00 90.62 193 SER A C 1
ATOM 1579 O O . SER A 1 193 ? 0.026 4.690 -12.467 1.00 90.62 193 SER A O 1
ATOM 1581 N N . VAL A 1 194 ? 2.263 4.437 -12.363 1.00 92.19 194 VAL A N 1
ATOM 1582 C CA . VAL A 1 194 ? 2.306 3.019 -12.006 1.00 92.19 194 VAL A CA 1
ATOM 1583 C C . VAL A 1 194 ? 3.076 2.852 -10.705 1.00 92.19 194 VAL A C 1
ATOM 1585 O O . VAL A 1 194 ? 4.109 3.487 -10.511 1.00 92.19 194 VAL A O 1
ATOM 1588 N N . THR A 1 195 ? 2.607 1.959 -9.846 1.00 93.06 195 THR A N 1
ATOM 1589 C CA . THR A 1 195 ? 3.316 1.543 -8.638 1.00 93.06 195 THR A CA 1
ATOM 1590 C C . THR A 1 195 ? 3.639 0.063 -8.723 1.00 93.06 195 THR A C 1
ATOM 1592 O O . THR A 1 195 ? 2.765 -0.761 -8.989 1.00 93.06 195 THR A O 1
ATOM 1595 N N . THR A 1 196 ? 4.895 -0.277 -8.471 1.00 93.44 196 THR A N 1
ATOM 1596 C CA . THR A 1 196 ? 5.356 -1.649 -8.300 1.00 93.44 196 THR A CA 1
ATOM 1597 C C . THR A 1 196 ? 5.378 -1.995 -6.820 1.00 93.44 196 THR A C 1
ATOM 1599 O O . THR A 1 196 ? 5.907 -1.243 -5.993 1.00 93.44 196 THR A O 1
ATOM 1602 N N . ILE A 1 197 ? 4.803 -3.144 -6.484 1.00 92.38 197 ILE A N 1
ATOM 1603 C CA . ILE A 1 197 ? 4.539 -3.570 -5.115 1.00 92.38 197 ILE A CA 1
ATOM 1604 C C . ILE A 1 197 ? 5.007 -5.007 -4.889 1.00 92.38 197 ILE A C 1
ATOM 1606 O O . ILE A 1 197 ? 4.902 -5.840 -5.786 1.00 92.38 197 ILE A O 1
ATOM 1610 N N . ILE A 1 198 ? 5.468 -5.312 -3.677 1.00 90.12 198 ILE A N 1
ATOM 1611 C CA . ILE A 1 198 ? 5.634 -6.689 -3.203 1.00 90.12 198 ILE A CA 1
ATOM 1612 C C . ILE A 1 198 ? 4.353 -7.085 -2.481 1.00 90.12 198 ILE A C 1
ATOM 1614 O O . ILE A 1 198 ? 3.951 -6.434 -1.512 1.00 90.12 198 ILE A O 1
ATOM 1618 N N . VAL A 1 199 ? 3.719 -8.154 -2.945 1.00 90.81 199 VAL A N 1
ATOM 1619 C CA . VAL A 1 199 ? 2.419 -8.598 -2.449 1.00 90.81 199 VAL A CA 1
ATOM 1620 C C . VAL A 1 199 ? 2.597 -9.601 -1.318 1.00 90.81 199 VAL A C 1
ATOM 1622 O O . VAL A 1 199 ? 3.388 -10.541 -1.416 1.00 90.81 199 VAL A O 1
ATOM 1625 N N . ALA A 1 200 ? 1.856 -9.392 -0.229 1.00 90.56 200 ALA A N 1
ATOM 1626 C CA . ALA A 1 200 ? 1.809 -10.348 0.866 1.00 90.56 200 ALA A CA 1
ATOM 1627 C C . ALA A 1 200 ? 1.136 -11.651 0.402 1.00 90.56 200 ALA A C 1
ATOM 1629 O O . ALA A 1 200 ? 0.182 -11.610 -0.383 1.00 90.56 200 ALA A O 1
ATOM 1630 N N . ASP A 1 201 ? 1.605 -12.790 0.907 1.00 88.25 201 ASP A N 1
ATOM 1631 C CA . ASP A 1 201 ? 1.103 -14.107 0.518 1.00 88.25 201 ASP A CA 1
ATOM 1632 C C . ASP A 1 201 ? -0.369 -14.317 0.918 1.00 88.25 201 ASP A C 1
ATOM 1634 O O . ASP A 1 201 ? -0.942 -13.589 1.736 1.00 88.25 201 ASP A O 1
ATOM 1638 N N . ALA A 1 202 ? -1.016 -15.343 0.365 1.00 87.94 202 ALA A N 1
ATOM 1639 C CA . ALA A 1 202 ? -2.443 -15.586 0.601 1.00 87.94 202 ALA A CA 1
ATOM 1640 C C . ALA A 1 202 ? -2.810 -15.771 2.091 1.00 87.94 202 ALA A C 1
ATOM 1642 O O . ALA A 1 202 ? -3.933 -15.468 2.508 1.00 87.94 202 ALA A O 1
ATOM 1643 N N . ARG A 1 203 ? -1.890 -16.278 2.923 1.00 89.56 203 ARG A N 1
ATOM 1644 C CA . ARG A 1 203 ? -2.107 -16.394 4.373 1.00 89.56 203 ARG A CA 1
ATOM 1645 C C . ARG A 1 203 ? -2.087 -15.013 5.028 1.00 89.56 203 ARG A C 1
ATOM 1647 O O . ARG A 1 203 ? -3.024 -14.678 5.748 1.00 89.56 203 ARG A O 1
ATOM 1654 N N . SER A 1 204 ? -1.072 -14.212 4.735 1.00 91.56 204 SER A N 1
ATOM 1655 C CA . SER A 1 204 ? -0.886 -12.862 5.263 1.00 91.56 204 SER A CA 1
ATOM 1656 C C . SER A 1 204 ? -2.009 -11.925 4.819 1.00 91.56 204 SER A C 1
ATOM 1658 O O . SER A 1 204 ? -2.530 -11.171 5.641 1.00 91.56 204 SER A O 1
ATOM 1660 N N . GLN A 1 205 ? -2.464 -12.023 3.561 1.00 92.06 205 GLN A N 1
ATOM 1661 C CA . GLN A 1 205 ? -3.630 -11.280 3.065 1.00 92.06 205 GLN A CA 1
ATOM 1662 C C . GLN A 1 205 ? -4.866 -11.520 3.930 1.00 92.06 205 GLN A C 1
ATOM 1664 O O . GLN A 1 205 ? -5.534 -10.561 4.311 1.00 92.06 205 GLN A O 1
ATOM 1669 N N . ARG A 1 206 ? -5.159 -12.783 4.272 1.00 89.75 206 ARG A N 1
ATOM 1670 C CA . ARG A 1 206 ? -6.321 -13.144 5.099 1.00 89.75 206 ARG A CA 1
ATOM 1671 C C . ARG A 1 206 ? -6.207 -12.590 6.513 1.00 89.75 206 ARG A C 1
ATOM 1673 O O . ARG A 1 206 ? -7.168 -12.001 7.005 1.00 89.75 206 ARG A O 1
ATOM 1680 N N . THR A 1 207 ? -5.039 -12.718 7.140 1.00 91.75 207 THR A N 1
ATOM 1681 C CA . THR A 1 207 ? -4.797 -12.172 8.483 1.00 91.75 207 THR A CA 1
ATOM 1682 C C . THR A 1 207 ? -5.018 -10.655 8.504 1.00 91.75 207 THR A C 1
ATOM 1684 O O . THR A 1 207 ? -5.771 -10.144 9.332 1.00 91.75 207 THR A O 1
ATOM 1687 N N . ILE A 1 208 ? -4.425 -9.930 7.551 1.00 91.69 208 ILE A N 1
ATOM 1688 C CA . ILE A 1 208 ? -4.543 -8.467 7.463 1.00 91.69 208 ILE A CA 1
ATOM 1689 C C . ILE A 1 208 ? -5.979 -8.050 7.116 1.00 91.69 208 ILE A C 1
ATOM 1691 O O . ILE A 1 208 ? -6.494 -7.087 7.684 1.00 91.69 208 ILE A O 1
ATOM 1695 N N . ALA A 1 209 ? -6.658 -8.778 6.224 1.00 91.19 209 ALA A N 1
ATOM 1696 C CA . ALA A 1 209 ? -8.053 -8.517 5.876 1.00 91.19 209 ALA A CA 1
ATOM 1697 C C . ALA A 1 209 ? -8.989 -8.685 7.082 1.00 91.19 209 ALA A C 1
ATOM 1699 O O . ALA A 1 209 ? -9.872 -7.852 7.273 1.00 91.19 209 ALA A O 1
ATOM 1700 N N . SER A 1 210 ? -8.761 -9.697 7.926 1.00 90.69 210 SER A N 1
ATOM 1701 C CA . SER A 1 210 ? -9.519 -9.891 9.167 1.00 90.69 210 SER A CA 1
ATOM 1702 C C . SER A 1 210 ? -9.344 -8.712 10.128 1.00 90.69 210 SER A C 1
ATOM 1704 O O . SER A 1 210 ? -10.331 -8.198 10.651 1.00 90.69 210 SER A O 1
ATOM 1706 N N . MET A 1 211 ? -8.109 -8.235 10.324 1.00 91.44 211 MET A N 1
ATOM 1707 C CA . MET A 1 211 ? -7.844 -7.048 11.149 1.00 91.44 211 MET A CA 1
ATOM 1708 C C . MET A 1 211 ? -8.496 -5.787 10.566 1.00 91.44 211 MET A C 1
ATOM 1710 O O . MET A 1 211 ? -9.070 -4.982 11.298 1.00 91.44 211 MET A O 1
ATOM 1714 N N . ASN A 1 212 ? -8.439 -5.615 9.240 1.00 92.31 212 ASN A N 1
ATOM 1715 C CA . ASN A 1 212 ? -9.060 -4.476 8.567 1.00 92.31 212 ASN A CA 1
ATOM 1716 C C . ASN A 1 212 ? -10.584 -4.502 8.733 1.00 92.31 212 ASN A C 1
ATOM 1718 O O . ASN A 1 212 ? -11.189 -3.464 8.998 1.00 92.31 212 ASN A O 1
ATOM 1722 N N . GLN A 1 213 ? -11.198 -5.679 8.599 1.00 92.25 213 GLN A N 1
ATOM 1723 C CA . GLN A 1 213 ? -12.629 -5.851 8.799 1.00 92.25 213 GLN A CA 1
ATOM 1724 C C . GLN A 1 213 ? -13.035 -5.486 10.230 1.00 92.25 213 GLN A C 1
ATOM 1726 O O . GLN A 1 213 ? -13.981 -4.721 10.399 1.00 92.25 213 GLN A O 1
ATOM 1731 N N . GLU A 1 214 ? -12.309 -5.962 11.244 1.00 92.81 214 GLU A N 1
ATOM 1732 C CA . GLU A 1 214 ? -12.616 -5.638 12.641 1.00 92.81 214 GLU A CA 1
ATOM 1733 C C . GLU A 1 214 ? -12.557 -4.123 12.903 1.00 92.81 214 GLU A C 1
ATOM 1735 O O . GLU A 1 214 ? -13.474 -3.551 13.503 1.00 92.81 214 GLU A O 1
ATOM 1740 N N . LEU A 1 215 ? -11.514 -3.449 12.404 1.00 92.75 215 LEU A N 1
ATOM 1741 C CA . LEU A 1 215 ? -11.401 -1.995 12.497 1.00 92.75 215 LEU A CA 1
ATOM 1742 C C . LEU A 1 215 ? -12.572 -1.298 11.784 1.00 92.75 215 LEU A C 1
ATOM 1744 O O . LEU A 1 215 ? -13.194 -0.402 12.355 1.00 92.75 215 LEU A O 1
ATOM 1748 N N . ASN A 1 216 ? -12.911 -1.722 10.564 1.00 93.50 216 ASN A N 1
ATOM 1749 C CA . ASN A 1 216 ? -14.011 -1.137 9.796 1.00 93.50 216 ASN A CA 1
ATOM 1750 C C . ASN A 1 216 ? -15.361 -1.299 10.498 1.00 93.50 216 ASN A C 1
ATOM 1752 O O . ASN A 1 216 ? -16.147 -0.357 10.514 1.00 93.50 216 ASN A O 1
ATOM 1756 N N . GLU A 1 217 ? -15.633 -2.452 11.111 1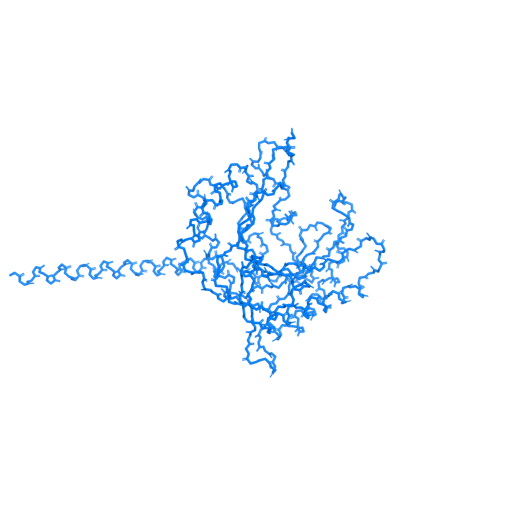.00 94.38 217 GLU A N 1
ATOM 1757 C CA . GLU A 1 217 ? -16.869 -2.664 11.867 1.00 94.38 217 GLU A CA 1
ATOM 1758 C C . GLU A 1 217 ? -16.980 -1.696 13.049 1.00 94.38 217 GLU A C 1
ATOM 1760 O O . GLU A 1 217 ? -18.054 -1.155 13.314 1.00 94.38 217 GLU A O 1
ATOM 1765 N N . ARG A 1 218 ? -15.872 -1.434 13.751 1.00 95.25 218 ARG A N 1
ATOM 1766 C CA . ARG A 1 218 ? -15.837 -0.459 14.853 1.00 95.25 218 ARG A CA 1
ATOM 1767 C C . ARG A 1 218 ? -16.078 0.964 14.356 1.00 95.25 218 ARG A C 1
ATOM 1769 O O . ARG A 1 218 ? -16.860 1.693 14.964 1.00 95.25 218 ARG A O 1
ATOM 1776 N N . LEU A 1 219 ? -15.456 1.338 13.237 1.00 94.81 219 LEU A N 1
ATOM 1777 C CA . LEU 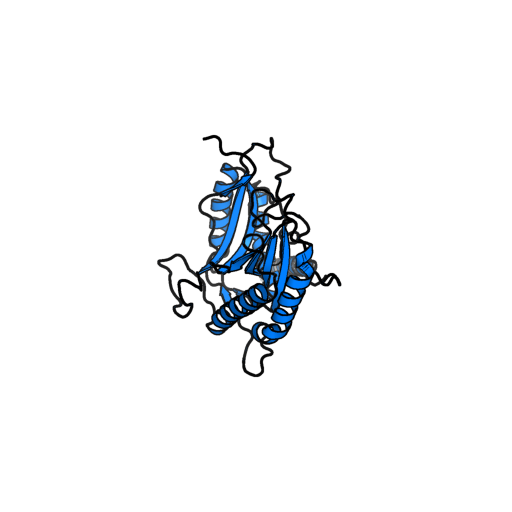A 1 219 ? -15.667 2.632 12.586 1.00 94.81 219 LEU A CA 1
ATOM 1778 C C . LEU A 1 219 ? -17.134 2.815 12.171 1.00 94.81 219 LEU A C 1
ATOM 1780 O O . LEU A 1 219 ? -17.757 3.813 12.530 1.00 94.81 219 LEU A O 1
ATOM 1784 N N . GLN A 1 220 ? -17.718 1.816 11.509 1.00 94.31 220 GLN A N 1
ATOM 1785 C CA . GLN A 1 220 ? -19.108 1.847 11.051 1.00 94.31 220 GLN A CA 1
ATOM 1786 C C . GLN A 1 220 ? -20.109 1.910 12.209 1.00 94.31 220 GLN A C 1
ATOM 1788 O O . GLN A 1 220 ? -21.059 2.687 12.144 1.00 94.31 220 GLN A O 1
ATOM 1793 N N . ARG A 1 221 ? -19.888 1.165 13.304 1.00 95.69 221 ARG A N 1
ATOM 1794 C CA . ARG A 1 221 ? -20.717 1.267 14.525 1.00 95.69 221 ARG A CA 1
ATOM 1795 C C . ARG A 1 221 ? -20.665 2.659 15.155 1.00 95.69 221 ARG A C 1
ATOM 1797 O O . ARG A 1 221 ? -21.626 3.078 15.789 1.00 95.69 221 ARG A O 1
ATOM 1804 N N . ALA A 1 222 ? -19.566 3.383 14.966 1.00 95.25 222 ALA A N 1
ATOM 1805 C CA . ALA A 1 222 ? -19.433 4.774 15.375 1.00 95.25 222 ALA A CA 1
ATOM 1806 C C . ALA A 1 222 ? -19.962 5.771 14.324 1.00 95.25 222 ALA A C 1
ATOM 1808 O O . ALA A 1 222 ? -19.766 6.974 14.473 1.00 95.25 222 ALA A O 1
ATOM 1809 N N . GLY A 1 223 ? -20.625 5.310 13.263 1.00 94.25 223 GLY A N 1
ATOM 1810 C CA . GLY A 1 223 ? -21.138 6.175 12.201 1.00 94.25 223 GLY A CA 1
ATOM 1811 C C . GLY A 1 223 ? -20.049 6.792 11.321 1.00 94.25 223 GLY A C 1
ATOM 1812 O O . GLY A 1 223 ? -20.331 7.756 10.618 1.00 94.25 223 GLY A O 1
ATOM 1813 N N . ILE A 1 224 ? -18.818 6.266 11.354 1.00 93.50 224 ILE A N 1
ATOM 1814 C CA . ILE A 1 224 ? -17.763 6.668 10.425 1.00 93.50 224 ILE A CA 1
ATOM 1815 C C . ILE A 1 224 ? -17.899 5.839 9.143 1.00 93.50 224 ILE A C 1
ATOM 1817 O O . ILE A 1 224 ? -17.832 4.605 9.195 1.00 93.50 224 ILE A O 1
ATOM 1821 N N . PRO A 1 225 ? -18.067 6.479 7.981 1.00 88.69 225 PRO A N 1
ATOM 1822 C CA . PRO A 1 225 ? -18.194 5.765 6.724 1.00 88.69 225 PRO A CA 1
ATOM 1823 C C . PRO A 1 225 ? -16.848 5.221 6.247 1.00 88.69 225 PRO A C 1
ATOM 1825 O O . PRO A 1 225 ? -15.803 5.866 6.319 1.00 88.69 225 PRO A O 1
ATOM 1828 N N . VAL A 1 226 ? -16.899 4.010 5.699 1.00 88.69 226 VAL A N 1
ATOM 1829 C CA . VAL A 1 226 ? -15.766 3.351 5.046 1.00 88.69 226 VAL A CA 1
ATOM 1830 C C . VAL A 1 226 ? -16.033 3.381 3.545 1.00 88.69 226 VAL A C 1
ATOM 1832 O O . VAL A 1 226 ? -16.623 2.457 2.987 1.00 88.69 226 VAL A O 1
ATOM 1835 N N . SER A 1 227 ? -15.642 4.489 2.909 1.00 82.31 227 SER A N 1
ATOM 1836 C CA . SER A 1 227 ? -15.966 4.806 1.507 1.00 82.31 227 SER A CA 1
ATOM 1837 C C . SER A 1 227 ? -15.404 3.799 0.499 1.00 82.31 227 SER A C 1
ATOM 1839 O O . SER A 1 227 ? -15.967 3.612 -0.573 1.00 82.31 227 SER A O 1
ATOM 1841 N N . VAL A 1 228 ? -14.286 3.146 0.829 1.00 81.69 228 VAL A N 1
ATOM 1842 C CA . VAL A 1 228 ? -13.639 2.165 -0.045 1.00 81.69 228 VAL A CA 1
ATOM 1843 C C . VAL A 1 228 ? -13.413 0.872 0.713 1.00 81.69 228 VAL A C 1
ATOM 1845 O O . VAL A 1 228 ? -12.693 0.844 1.710 1.00 81.69 228 VAL A O 1
ATOM 1848 N N . LYS A 1 229 ? -13.989 -0.223 0.215 1.00 82.12 229 LYS A N 1
ATOM 1849 C CA . LYS A 1 229 ? -13.770 -1.548 0.799 1.00 82.12 229 LYS A CA 1
ATOM 1850 C C . LYS A 1 229 ? -12.358 -2.021 0.476 1.00 82.12 229 LYS A C 1
ATOM 1852 O O . LYS A 1 229 ? -11.874 -1.836 -0.638 1.00 82.12 229 LYS A O 1
ATOM 1857 N N . ARG A 1 230 ? -11.726 -2.726 1.417 1.00 82.94 230 ARG A N 1
ATOM 1858 C CA . ARG A 1 230 ? -10.354 -3.242 1.272 1.00 82.94 230 ARG A CA 1
ATOM 1859 C C . ARG A 1 230 ? -10.133 -4.056 -0.005 1.00 82.94 230 ARG A C 1
ATOM 1861 O O . ARG A 1 230 ? -9.077 -3.923 -0.609 1.00 82.94 230 ARG A O 1
ATOM 1868 N N . ARG A 1 231 ? -11.131 -4.842 -0.422 1.00 79.62 231 ARG A N 1
ATOM 1869 C CA . ARG A 1 231 ? -11.113 -5.673 -1.643 1.00 79.62 231 ARG A CA 1
ATOM 1870 C C . ARG A 1 231 ? -11.079 -4.890 -2.958 1.00 79.62 231 ARG A C 1
ATOM 1872 O O . ARG A 1 231 ? -10.834 -5.475 -4.005 1.00 79.62 231 ARG A O 1
ATOM 1879 N N . ASP A 1 232 ? -11.433 -3.608 -2.915 1.00 81.94 232 ASP A N 1
ATOM 1880 C CA . ASP A 1 232 ? -11.478 -2.738 -4.092 1.00 81.94 232 ASP A CA 1
ATOM 1881 C C . ASP A 1 232 ? -10.171 -1.925 -4.234 1.00 81.94 232 ASP A C 1
ATOM 1883 O O . ASP A 1 232 ? -9.991 -1.194 -5.208 1.00 81.94 232 ASP A O 1
ATOM 1887 N N . GLN A 1 233 ? -9.250 -2.090 -3.274 1.00 82.88 233 GLN A N 1
ATOM 1888 C CA . GLN A 1 233 ? -7.910 -1.503 -3.230 1.00 82.88 233 GLN A CA 1
ATOM 1889 C C . GLN A 1 233 ? -6.856 -2.522 -3.701 1.00 82.88 233 GLN A C 1
ATOM 1891 O O . GLN A 1 233 ? -7.153 -3.702 -3.879 1.00 82.88 233 GLN A O 1
ATOM 1896 N N . MET A 1 234 ? -5.602 -2.081 -3.846 1.00 87.56 234 MET A N 1
ATOM 1897 C CA . MET A 1 234 ? -4.459 -2.979 -4.075 1.00 87.56 234 MET A CA 1
ATOM 1898 C C . MET A 1 234 ? -4.349 -4.024 -2.952 1.00 87.56 234 MET A C 1
ATOM 1900 O O . MET A 1 234 ? -4.643 -3.682 -1.803 1.00 87.56 234 MET A O 1
ATOM 1904 N N . PRO A 1 235 ? -3.895 -5.263 -3.214 1.00 90.81 235 PRO A N 1
ATOM 1905 C CA . PRO A 1 235 ? -3.677 -6.271 -2.170 1.00 90.81 235 PRO A CA 1
ATOM 1906 C C . PRO A 1 235 ? -2.720 -5.749 -1.090 1.00 90.81 235 PRO A C 1
ATOM 1908 O O . PRO A 1 235 ? -2.045 -4.745 -1.286 1.00 90.81 235 PRO A O 1
ATOM 1911 N N . SER A 1 236 ? -2.680 -6.355 0.097 1.00 92.19 236 SER A N 1
ATOM 1912 C CA . SER A 1 236 ? -1.762 -5.906 1.159 1.00 92.19 236 SER A CA 1
ATOM 1913 C C . SER A 1 236 ? -0.327 -6.057 0.683 1.00 92.19 236 SER A C 1
ATOM 1915 O O . SER A 1 236 ? 0.053 -7.127 0.208 1.00 92.19 236 SER A O 1
ATOM 1917 N N . HIS A 1 237 ? 0.430 -4.969 0.736 1.00 93.00 237 HIS A N 1
ATOM 1918 C CA . HIS A 1 237 ? 1.688 -4.872 0.022 1.00 93.00 237 HIS A CA 1
ATOM 1919 C C . HIS A 1 237 ? 2.655 -3.896 0.677 1.00 93.00 237 HIS A C 1
ATOM 1921 O O . HIS A 1 237 ? 2.267 -3.072 1.506 1.00 93.00 237 HIS A O 1
ATOM 1927 N N . VAL A 1 238 ? 3.903 -3.973 0.228 1.00 89.88 238 VAL A N 1
ATOM 1928 C CA . VAL A 1 238 ? 4.927 -2.954 0.445 1.00 89.88 238 VAL A CA 1
ATOM 1929 C C . VAL A 1 238 ? 5.322 -2.389 -0.915 1.00 89.88 238 VAL A C 1
ATOM 1931 O O . VAL A 1 238 ? 5.572 -3.139 -1.858 1.00 89.88 238 VAL A O 1
ATOM 1934 N N . THR A 1 239 ? 5.351 -1.067 -1.048 1.00 90.56 239 THR A N 1
ATOM 1935 C CA . THR A 1 239 ? 5.765 -0.408 -2.293 1.00 90.56 239 THR A CA 1
ATOM 1936 C C . THR A 1 239 ? 7.270 -0.556 -2.511 1.00 90.56 239 THR A C 1
ATOM 1938 O O . THR A 1 239 ? 8.048 -0.303 -1.597 1.00 90.56 239 THR A O 1
ATOM 1941 N N . LEU A 1 240 ? 7.679 -0.909 -3.731 1.00 89.12 240 LEU A N 1
ATOM 1942 C CA . LEU A 1 240 ? 9.083 -0.881 -4.158 1.00 89.12 240 LEU A CA 1
ATOM 1943 C C . LEU A 1 240 ? 9.417 0.413 -4.893 1.00 89.12 240 LEU A C 1
ATOM 1945 O O . LEU A 1 240 ? 10.416 1.076 -4.610 1.00 89.12 240 LEU A O 1
ATOM 1949 N N . GLN A 1 241 ? 8.579 0.767 -5.866 1.00 90.56 241 GLN A N 1
ATOM 1950 C CA . GLN A 1 241 ? 8.902 1.803 -6.834 1.00 90.56 241 GLN A CA 1
ATOM 1951 C C . GLN A 1 241 ? 7.639 2.415 -7.425 1.00 90.56 241 GLN A C 1
ATOM 1953 O O . GLN A 1 241 ? 6.675 1.708 -7.696 1.00 90.56 241 GLN A O 1
ATOM 1958 N N . GLY A 1 242 ? 7.666 3.722 -7.667 1.00 92.06 242 GLY A N 1
ATOM 1959 C CA . GLY A 1 242 ? 6.704 4.409 -8.521 1.00 92.06 242 GLY A CA 1
ATOM 1960 C C . GLY A 1 242 ? 7.343 4.805 -9.849 1.00 92.06 242 GLY A C 1
ATOM 1961 O O . GLY A 1 242 ? 8.501 5.218 -9.883 1.00 92.06 242 GLY A O 1
ATOM 1962 N N . VAL A 1 243 ? 6.585 4.725 -10.935 1.00 92.31 243 VAL A N 1
ATOM 1963 C CA . VAL A 1 243 ? 6.933 5.290 -12.242 1.00 92.31 243 VAL A CA 1
ATOM 1964 C C . VAL A 1 243 ? 5.842 6.277 -12.614 1.00 92.31 243 VAL A C 1
ATOM 1966 O O . VAL A 1 243 ? 4.666 5.925 -12.629 1.00 92.31 243 VAL A O 1
ATOM 1969 N N . GLN A 1 244 ? 6.226 7.513 -12.902 1.00 91.06 244 GLN A N 1
ATOM 1970 C CA . GLN A 1 244 ? 5.302 8.587 -13.234 1.00 91.06 244 GLN A CA 1
ATOM 1971 C C . GLN A 1 244 ? 5.665 9.211 -14.578 1.00 91.06 244 GLN A C 1
ATOM 1973 O O . GLN A 1 244 ? 6.834 9.473 -14.833 1.00 91.06 244 GLN A O 1
ATOM 1978 N N . TYR A 1 245 ? 4.660 9.481 -15.405 1.00 89.38 245 TYR A N 1
ATOM 1979 C CA . TYR A 1 245 ? 4.778 10.242 -16.640 1.00 89.38 245 TYR A CA 1
ATOM 1980 C C . TYR A 1 245 ? 4.311 11.692 -16.416 1.00 89.38 245 TYR A C 1
ATOM 1982 O O . TYR A 1 245 ? 3.232 11.944 -15.874 1.00 89.38 245 TYR A O 1
ATOM 1990 N N . GLY A 1 246 ? 5.138 12.660 -16.794 1.00 85.50 246 GLY A N 1
ATOM 1991 C CA . GLY A 1 246 ? 4.925 14.082 -16.557 1.00 85.50 246 GLY A CA 1
ATOM 1992 C C . GLY A 1 246 ? 4.892 14.458 -15.071 1.00 85.50 246 GLY A C 1
ATOM 1993 O O . GLY A 1 246 ? 5.548 13.848 -14.225 1.00 85.50 246 GLY A O 1
ATOM 1994 N N . ASN A 1 247 ? 4.120 15.497 -14.751 1.00 76.94 247 ASN A N 1
ATOM 1995 C CA . ASN A 1 247 ? 3.937 16.002 -13.389 1.00 76.94 247 ASN A CA 1
ATOM 1996 C C . ASN A 1 247 ? 2.492 15.792 -12.892 1.00 76.94 247 ASN A C 1
ATOM 1998 O O . ASN A 1 247 ? 1.599 15.404 -13.644 1.00 76.94 247 ASN A O 1
ATOM 2002 N N . ASP A 1 248 ? 2.250 16.040 -11.602 1.00 68.88 248 ASP A N 1
ATOM 2003 C CA . ASP A 1 248 ? 0.926 15.862 -10.983 1.00 68.88 248 ASP A CA 1
ATOM 2004 C C . ASP A 1 248 ? -0.130 16.899 -11.433 1.00 68.88 248 ASP A C 1
ATOM 2006 O O . ASP A 1 248 ? -1.301 16.727 -11.098 1.00 68.88 248 ASP A O 1
ATOM 2010 N N . TYR A 1 249 ? 0.246 17.961 -12.160 1.00 60.53 249 TYR A N 1
ATOM 2011 C CA . TYR A 1 249 ? -0.664 19.056 -12.532 1.00 60.53 249 TYR A CA 1
ATOM 2012 C C . TYR A 1 249 ? -1.442 18.777 -13.826 1.00 60.53 249 TYR A C 1
ATOM 2014 O O . TYR A 1 249 ? -2.619 19.120 -13.903 1.00 60.53 249 TYR A O 1
ATOM 2022 N N . ASN A 1 250 ? -0.839 18.073 -14.792 1.00 61.00 250 ASN A N 1
ATOM 2023 C CA . ASN A 1 250 ? -1.447 17.803 -16.104 1.00 61.00 250 ASN A CA 1
ATOM 2024 C C . ASN A 1 250 ? -1.754 16.307 -16.290 1.00 61.00 250 ASN A C 1
ATOM 2026 O O . ASN A 1 250 ? -1.251 15.661 -17.207 1.00 61.00 250 ASN A O 1
ATOM 2030 N N . MET A 1 251 ? -2.557 15.720 -15.397 1.00 62.38 251 MET A N 1
ATOM 2031 C CA . MET A 1 251 ? -2.840 14.272 -15.423 1.00 62.38 251 MET A CA 1
ATOM 2032 C C . MET A 1 251 ? -3.564 13.797 -16.692 1.00 62.38 251 MET A C 1
ATOM 2034 O O . MET A 1 251 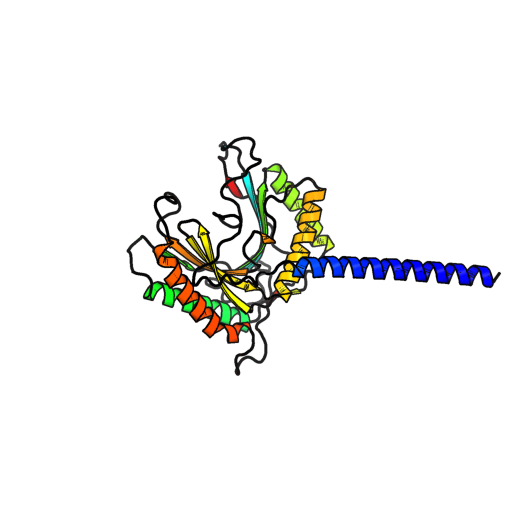? -3.360 12.660 -17.095 1.00 62.38 251 MET A O 1
ATOM 2038 N N . LEU A 1 252 ? -4.402 14.642 -17.306 1.00 63.84 252 LEU A N 1
ATOM 2039 C CA . LEU A 1 252 ? -5.199 14.268 -18.485 1.00 63.84 252 LEU A CA 1
ATOM 2040 C C . LEU A 1 252 ? -4.372 14.239 -19.777 1.00 63.84 252 LEU A C 1
ATOM 2042 O O . LEU A 1 252 ? -4.697 13.485 -20.689 1.00 63.84 252 LEU A O 1
ATOM 2046 N N . GLU A 1 253 ? -3.310 15.043 -19.841 1.00 68.81 253 GLU A N 1
ATOM 2047 C CA . GLU A 1 253 ? -2.419 15.154 -21.005 1.00 68.81 253 GLU A CA 1
ATOM 2048 C C . GLU A 1 253 ? -1.267 14.141 -20.950 1.00 68.81 253 GLU A C 1
ATOM 2050 O O . GLU A 1 253 ? -0.664 13.816 -21.969 1.00 68.81 253 GLU A O 1
ATOM 2055 N N . ASN A 1 254 ? -0.964 13.625 -19.756 1.00 81.31 254 ASN A N 1
ATOM 2056 C CA . ASN A 1 254 ? 0.114 12.678 -19.523 1.00 81.31 254 ASN A CA 1
ATOM 2057 C C . ASN A 1 254 ? -0.465 11.269 -19.338 1.00 81.31 254 ASN A C 1
ATOM 2059 O O . ASN A 1 254 ? -0.978 10.945 -18.273 1.00 81.31 254 ASN A O 1
ATOM 2063 N N . ASP A 1 255 ? -0.356 10.412 -20.352 1.00 86.19 255 ASP A N 1
ATOM 2064 C CA . ASP A 1 255 ? -0.768 9.006 -20.271 1.00 86.19 255 ASP A CA 1
ATOM 2065 C C . ASP A 1 255 ? 0.452 8.075 -20.265 1.00 86.19 255 ASP A C 1
ATOM 2067 O O . ASP A 1 255 ? 1.255 8.071 -21.195 1.00 86.19 255 ASP A O 1
ATOM 2071 N N . ILE A 1 256 ? 0.590 7.268 -19.211 1.00 89.50 256 ILE A N 1
ATOM 2072 C CA . ILE A 1 256 ? 1.674 6.286 -19.078 1.00 89.50 256 ILE A CA 1
ATOM 2073 C C . ILE A 1 256 ? 1.395 4.994 -19.867 1.00 89.50 256 ILE A C 1
ATOM 2075 O O . ILE A 1 256 ? 2.248 4.107 -19.912 1.00 89.50 256 ILE A O 1
ATOM 2079 N N . SER A 1 257 ? 0.219 4.864 -20.494 1.00 89.19 257 SER A N 1
ATOM 2080 C CA . SER A 1 257 ? -0.268 3.623 -21.112 1.00 89.19 257 SER A CA 1
ATOM 2081 C C . SER A 1 257 ? 0.700 2.994 -22.116 1.00 89.19 257 SER A C 1
ATOM 2083 O O . SER A 1 257 ? 0.839 1.771 -22.128 1.00 89.19 257 SER A O 1
ATOM 2085 N N . SER A 1 258 ? 1.435 3.796 -22.894 1.00 89.69 258 SER A N 1
ATOM 2086 C CA . SER A 1 258 ? 2.442 3.301 -23.848 1.00 89.69 258 SER A CA 1
ATOM 2087 C C . SER A 1 258 ? 3.621 2.580 -23.186 1.00 89.69 258 SER A C 1
ATOM 2089 O O . SER A 1 258 ? 4.279 1.767 -23.828 1.00 89.69 258 SER A O 1
ATOM 2091 N N . TYR A 1 259 ? 3.888 2.853 -21.906 1.00 90.69 259 TYR A N 1
ATOM 2092 C CA . TYR A 1 259 ? 4.984 2.254 -21.144 1.00 90.69 259 TYR A CA 1
ATOM 2093 C C . TYR A 1 259 ? 4.547 1.043 -20.310 1.00 90.69 259 TYR A C 1
ATOM 2095 O O . TYR A 1 259 ? 5.405 0.310 -19.820 1.00 90.69 259 TYR A O 1
ATOM 2103 N N . LEU A 1 260 ? 3.238 0.799 -20.148 1.00 91.50 260 LEU A N 1
ATOM 2104 C CA . LEU A 1 260 ? 2.729 -0.288 -19.301 1.00 91.50 260 LEU A CA 1
ATOM 2105 C C . LEU A 1 260 ? 3.234 -1.680 -19.699 1.00 91.50 260 LEU A C 1
ATOM 2107 O O . LEU A 1 260 ? 3.585 -2.417 -18.779 1.00 91.50 260 LEU A O 1
ATOM 2111 N N . PRO A 1 261 ? 3.307 -2.062 -20.994 1.00 92.00 261 PRO A N 1
ATOM 2112 C CA . PRO A 1 261 ? 3.818 -3.381 -21.368 1.00 92.00 261 PRO A CA 1
ATOM 2113 C C . PRO A 1 261 ? 5.278 -3.566 -20.950 1.00 92.00 261 PRO A C 1
ATOM 2115 O O . PRO A 1 261 ? 5.621 -4.559 -20.322 1.00 92.00 261 PRO A O 1
ATOM 2118 N N . LEU A 1 262 ? 6.120 -2.559 -21.196 1.00 92.00 262 LEU A N 1
ATOM 2119 C CA . LEU A 1 262 ? 7.534 -2.605 -20.829 1.00 92.00 262 LEU A CA 1
ATOM 2120 C C . LEU A 1 262 ? 7.731 -2.646 -19.306 1.00 92.00 262 LEU A C 1
ATOM 2122 O O . LEU A 1 262 ? 8.543 -3.424 -18.811 1.00 92.00 262 LEU A O 1
ATOM 2126 N N . ILE A 1 263 ? 6.986 -1.828 -18.553 1.00 93.31 263 ILE A N 1
ATOM 2127 C CA . ILE A 1 263 ? 7.028 -1.851 -17.083 1.00 93.31 263 ILE A CA 1
ATOM 2128 C C . ILE A 1 263 ? 6.572 -3.222 -16.569 1.00 93.31 263 ILE A C 1
ATOM 2130 O O . ILE A 1 263 ? 7.221 -3.788 -15.690 1.00 93.31 263 ILE A O 1
ATOM 2134 N N . TYR A 1 264 ? 5.490 -3.767 -17.128 1.00 94.00 264 TYR A N 1
ATOM 2135 C CA . TYR A 1 264 ? 4.984 -5.090 -16.775 1.00 94.00 264 TYR A CA 1
ATOM 2136 C C . TYR A 1 264 ? 6.027 -6.181 -17.017 1.00 94.00 264 TYR A C 1
ATOM 2138 O O . TYR A 1 264 ? 6.263 -6.979 -16.114 1.00 94.00 264 TYR A O 1
ATOM 2146 N N . ASP A 1 265 ? 6.687 -6.183 -18.176 1.00 92.94 265 ASP A N 1
ATOM 2147 C CA . ASP A 1 265 ? 7.712 -7.175 -18.506 1.00 92.94 265 ASP A CA 1
ATOM 2148 C C . ASP A 1 265 ? 8.856 -7.141 -17.483 1.00 92.94 265 ASP A C 1
ATOM 2150 O O . ASP A 1 265 ? 9.214 -8.175 -16.924 1.00 92.94 265 ASP A O 1
ATOM 2154 N N . LYS A 1 266 ? 9.353 -5.949 -17.118 1.00 93.00 266 LYS A N 1
ATOM 2155 C CA . LYS A 1 266 ? 10.418 -5.824 -16.104 1.00 93.00 266 LYS A CA 1
ATOM 2156 C C . LYS A 1 266 ? 9.991 -6.269 -14.714 1.00 93.00 266 LYS A C 1
ATOM 2158 O O . LYS A 1 266 ? 10.780 -6.869 -13.986 1.00 93.00 266 LYS A O 1
ATOM 2163 N N . VAL A 1 267 ? 8.748 -5.993 -14.338 1.00 92.06 267 VAL A N 1
ATOM 2164 C CA . VAL A 1 267 ? 8.202 -6.441 -13.053 1.00 92.06 267 VAL A CA 1
ATOM 2165 C C . VAL A 1 267 ? 7.971 -7.952 -13.046 1.00 92.06 267 VAL A C 1
ATOM 2167 O O . VAL A 1 267 ? 8.257 -8.599 -12.041 1.00 92.06 267 VAL A O 1
ATOM 2170 N N . SER A 1 268 ? 7.525 -8.527 -14.163 1.00 90.62 268 SER A N 1
ATOM 2171 C CA . SER A 1 268 ? 7.384 -9.972 -14.342 1.00 90.62 268 SER A CA 1
ATOM 2172 C C . SER A 1 268 ? 8.740 -10.677 -14.253 1.00 90.62 268 SER A C 1
ATOM 2174 O O . SER A 1 268 ? 8.869 -11.631 -13.487 1.00 90.62 268 SER A O 1
ATOM 2176 N N . ASP A 1 269 ? 9.762 -10.179 -14.953 1.00 89.12 269 ASP A N 1
ATOM 2177 C CA . ASP A 1 269 ? 11.131 -10.711 -14.904 1.00 89.12 269 ASP A CA 1
ATOM 2178 C C . ASP A 1 269 ? 11.688 -10.683 -13.473 1.00 89.12 269 ASP A C 1
ATOM 2180 O O . ASP A 1 269 ? 12.227 -11.682 -12.982 1.00 89.12 269 ASP A O 1
ATOM 2184 N N . LEU A 1 270 ? 11.499 -9.563 -12.761 1.00 87.94 270 LEU A N 1
ATOM 2185 C CA . LEU A 1 270 ? 11.878 -9.451 -11.354 1.00 87.94 270 LEU A CA 1
ATOM 2186 C C . LEU A 1 270 ? 11.107 -10.452 -10.491 1.00 87.94 270 LEU A C 1
ATOM 2188 O O . LEU A 1 270 ? 11.713 -11.130 -9.668 1.00 87.94 270 LEU A O 1
ATOM 2192 N N . SER A 1 271 ? 9.790 -10.572 -10.672 1.00 86.75 271 SER A N 1
ATOM 2193 C CA . SER A 1 271 ? 8.972 -11.502 -9.891 1.00 86.75 271 SER A CA 1
ATOM 2194 C C . SER A 1 271 ? 9.358 -12.961 -10.137 1.00 86.75 271 SER A C 1
ATOM 2196 O O . SER A 1 271 ? 9.253 -13.765 -9.216 1.00 86.75 271 SER A O 1
ATOM 2198 N N . GLN A 1 272 ? 9.807 -13.323 -11.341 1.00 83.81 272 GLN A N 1
ATOM 2199 C CA . GLN A 1 272 ? 10.297 -14.670 -11.646 1.00 83.81 272 GLN A CA 1
ATOM 2200 C C . GLN A 1 272 ? 11.682 -14.914 -11.038 1.00 83.81 272 GLN A C 1
ATOM 2202 O O . GLN A 1 272 ? 11.899 -15.941 -10.398 1.00 83.81 272 GLN A O 1
ATOM 2207 N N . THR A 1 273 ? 12.591 -13.945 -11.172 1.00 78.81 273 THR A N 1
ATOM 2208 C CA . THR A 1 273 ? 13.975 -14.039 -10.674 1.00 78.81 273 THR A CA 1
ATOM 2209 C C . THR A 1 273 ? 14.032 -14.033 -9.148 1.00 78.81 273 THR A C 1
ATOM 2211 O O . THR A 1 273 ? 14.730 -14.834 -8.532 1.00 78.81 273 THR A O 1
ATOM 2214 N N . MET A 1 274 ? 13.267 -13.139 -8.522 1.00 72.00 274 MET A N 1
ATOM 2215 C CA . MET A 1 274 ? 13.226 -12.960 -7.071 1.00 72.00 274 MET A CA 1
ATOM 2216 C C . MET A 1 274 ? 12.140 -13.802 -6.410 1.00 72.00 274 MET A C 1
ATOM 2218 O O . MET A 1 274 ? 12.129 -13.922 -5.187 1.00 72.00 274 MET A O 1
ATOM 2222 N N . GLY A 1 275 ? 11.241 -14.415 -7.185 1.00 67.19 275 GLY A N 1
ATOM 2223 C CA . GLY A 1 275 ? 10.178 -15.267 -6.662 1.00 67.19 275 GLY A CA 1
ATOM 2224 C C . GLY A 1 275 ? 10.731 -16.357 -5.750 1.00 67.19 275 GLY A C 1
ATOM 2225 O O . GLY A 1 275 ? 10.169 -16.600 -4.689 1.00 67.19 275 GLY A O 1
ATOM 2226 N N . SER A 1 276 ? 11.884 -16.953 -6.068 1.00 61.50 276 SER A N 1
ATOM 2227 C CA . SER A 1 276 ? 12.557 -17.923 -5.189 1.00 61.50 276 SER A CA 1
ATOM 2228 C C . SER A 1 276 ? 13.121 -17.314 -3.903 1.00 61.50 276 SER A C 1
ATOM 2230 O O . SER A 1 276 ? 13.150 -18.000 -2.880 1.00 61.50 276 SER A O 1
ATOM 2232 N N . SER A 1 277 ? 13.551 -16.051 -3.946 1.00 64.19 277 SER A N 1
ATOM 2233 C CA . SER A 1 277 ? 14.060 -15.303 -2.790 1.00 64.19 277 SER A CA 1
ATOM 2234 C C . SER A 1 277 ? 12.939 -14.952 -1.813 1.00 64.19 277 SER A C 1
ATOM 2236 O O . SER A 1 277 ? 13.136 -15.034 -0.608 1.00 64.19 277 SER A O 1
ATOM 2238 N N . TRP A 1 278 ? 11.743 -14.649 -2.322 1.00 66.50 278 TRP A N 1
ATOM 2239 C CA . TRP A 1 278 ? 10.562 -14.341 -1.510 1.00 66.50 278 TRP A CA 1
ATOM 2240 C C . TRP A 1 278 ? 9.798 -15.596 -1.065 1.00 66.50 278 TRP A C 1
ATOM 2242 O O . TRP A 1 278 ? 9.376 -15.690 0.079 1.00 66.50 278 TRP A O 1
ATOM 2252 N N . THR A 1 279 ? 9.694 -16.618 -1.919 1.00 55.09 279 THR A N 1
ATOM 2253 C CA . THR A 1 279 ? 8.954 -17.865 -1.631 1.00 55.09 279 THR A CA 1
ATOM 2254 C C . THR A 1 279 ? 9.788 -18.960 -0.961 1.00 55.09 279 THR A C 1
ATOM 2256 O O . THR A 1 279 ? 9.291 -20.071 -0.773 1.00 55.09 279 THR A O 1
ATOM 2259 N N . GLY A 1 280 ? 11.046 -18.683 -0.587 1.00 48.50 280 GLY A N 1
ATOM 2260 C CA . GLY A 1 280 ? 11.918 -19.644 0.106 1.00 48.50 280 GLY A CA 1
ATOM 2261 C C . GLY A 1 280 ? 12.305 -20.867 -0.734 1.00 48.50 280 GLY A C 1
ATOM 2262 O O . GLY A 1 280 ? 12.667 -21.898 -0.179 1.00 48.50 280 GLY A O 1
ATOM 2263 N N . LYS A 1 281 ? 12.207 -20.774 -2.067 1.00 44.56 281 LYS A N 1
ATOM 2264 C CA . LYS A 1 281 ? 12.613 -21.834 -3.010 1.00 44.56 281 LYS A CA 1
ATOM 2265 C C . LYS A 1 281 ? 14.057 -21.694 -3.494 1.00 44.56 281 LYS A C 1
ATOM 2267 O O . LYS A 1 281 ? 14.492 -22.476 -4.335 1.00 44.56 281 LYS A O 1
ATOM 2272 N N . SER A 1 282 ? 14.796 -20.695 -3.011 1.00 48.00 282 SER A N 1
ATOM 2273 C CA . SER A 1 282 ? 16.228 -20.607 -3.290 1.00 48.00 282 SER A CA 1
ATOM 2274 C C . SER A 1 282 ? 16.944 -21.794 -2.633 1.00 48.00 282 SER A C 1
ATOM 2276 O O . SER A 1 282 ? 16.774 -21.989 -1.430 1.00 48.00 282 SER A O 1
ATOM 2278 N N . PRO A 1 283 ? 17.787 -22.552 -3.357 1.00 47.91 283 PRO A N 1
ATOM 2279 C CA . PRO A 1 283 ? 18.584 -23.630 -2.765 1.00 47.91 283 PRO A CA 1
ATOM 2280 C C . PRO A 1 283 ? 19.552 -23.135 -1.673 1.00 47.91 283 PRO A C 1
ATOM 2282 O O . PRO A 1 283 ? 20.085 -23.943 -0.917 1.00 47.91 283 PRO A O 1
ATOM 2285 N N . PHE A 1 284 ? 19.754 -21.817 -1.564 1.00 50.16 284 PHE A N 1
ATOM 2286 C CA . PHE A 1 284 ? 20.607 -21.176 -0.565 1.00 50.16 284 PHE A CA 1
ATOM 2287 C C . PHE A 1 284 ? 19.838 -20.581 0.627 1.00 50.16 284 PHE A C 1
ATOM 2289 O O . PHE A 1 284 ? 20.450 -20.308 1.657 1.00 50.16 284 PHE A O 1
ATOM 2296 N N . LEU A 1 285 ? 18.513 -20.401 0.531 1.00 53.09 285 LEU A N 1
ATOM 2297 C CA . LEU A 1 285 ? 17.694 -19.882 1.632 1.00 53.09 285 LEU A CA 1
ATOM 2298 C C . LEU A 1 285 ? 16.957 -21.038 2.309 1.00 53.09 285 LEU A C 1
ATOM 2300 O O . LEU A 1 285 ? 16.084 -21.667 1.720 1.00 53.09 285 LEU A O 1
ATOM 2304 N N . ARG A 1 286 ? 17.285 -21.304 3.578 1.00 54.22 286 ARG A N 1
ATOM 2305 C CA . ARG A 1 286 ? 16.653 -22.377 4.371 1.00 54.22 286 ARG A CA 1
ATOM 2306 C C . ARG A 1 286 ? 15.190 -22.086 4.741 1.00 54.22 286 ARG A C 1
ATOM 2308 O O . ARG A 1 286 ? 14.493 -22.990 5.196 1.00 54.22 286 ARG A O 1
ATOM 2315 N N . SER A 1 287 ? 14.720 -20.850 4.561 1.00 60.50 287 SER A N 1
ATOM 2316 C CA . SER A 1 287 ? 13.354 -20.428 4.880 1.00 60.50 287 SER A CA 1
ATOM 2317 C C . SER A 1 287 ? 12.920 -19.209 4.064 1.00 60.50 287 SER A C 1
ATOM 2319 O O . SER A 1 287 ? 13.737 -18.359 3.724 1.00 60.50 287 SER A O 1
ATOM 2321 N N . VAL A 1 288 ? 11.613 -19.107 3.801 1.00 67.94 288 VAL A N 1
ATOM 2322 C CA . VAL A 1 288 ? 10.945 -17.898 3.283 1.00 67.94 288 VAL A CA 1
ATOM 2323 C C . VAL A 1 288 ? 11.290 -16.708 4.189 1.00 67.94 288 VAL A C 1
ATOM 2325 O O . VAL A 1 288 ? 11.055 -16.826 5.396 1.00 67.94 288 VAL A O 1
ATOM 2328 N N . PRO A 1 289 ? 11.788 -15.572 3.667 1.00 69.00 289 PRO A N 1
ATOM 2329 C CA . PRO A 1 289 ? 11.920 -14.356 4.456 1.00 69.00 289 PRO A CA 1
ATOM 2330 C C . PRO A 1 289 ? 10.551 -13.938 4.999 1.00 69.00 289 PRO A C 1
ATOM 2332 O O . PRO A 1 289 ? 9.611 -13.679 4.245 1.00 69.00 289 PRO A O 1
ATOM 2335 N N . ARG A 1 290 ? 10.429 -13.901 6.326 1.00 75.44 290 ARG A N 1
ATOM 2336 C CA . ARG A 1 290 ? 9.225 -13.449 7.030 1.00 75.44 290 ARG A CA 1
ATOM 2337 C C . ARG A 1 290 ? 9.537 -12.197 7.826 1.00 75.44 290 ARG A C 1
ATOM 2339 O O . ARG A 1 290 ? 10.636 -12.037 8.362 1.00 75.44 290 ARG A O 1
ATOM 2346 N N . MET A 1 291 ? 8.538 -11.333 7.918 1.00 79.75 291 MET A N 1
ATOM 2347 C CA . MET A 1 291 ? 8.540 -10.169 8.790 1.00 79.75 291 MET A CA 1
ATOM 2348 C C . MET A 1 291 ? 7.585 -10.430 9.950 1.00 79.75 291 MET A C 1
ATOM 2350 O O . MET A 1 291 ? 6.439 -10.823 9.726 1.00 79.75 291 MET A O 1
ATOM 2354 N N . VAL A 1 292 ? 8.039 -10.205 11.182 1.00 78.75 292 VAL A N 1
ATOM 2355 C CA . VAL A 1 292 ? 7.196 -10.362 12.371 1.00 78.75 292 VAL A CA 1
ATOM 2356 C C . VAL A 1 292 ? 6.765 -8.982 12.846 1.00 78.75 292 VAL A C 1
ATOM 2358 O O . VAL A 1 292 ? 7.577 -8.148 13.252 1.00 78.75 292 VAL A O 1
ATOM 2361 N N . ILE A 1 293 ? 5.462 -8.731 12.801 1.00 79.50 293 ILE A N 1
ATOM 2362 C CA . ILE A 1 293 ? 4.872 -7.480 13.266 1.00 79.50 293 ILE A CA 1
ATOM 2363 C C . ILE A 1 293 ? 4.466 -7.680 14.721 1.00 79.50 293 ILE A C 1
ATOM 2365 O O . ILE A 1 293 ? 3.513 -8.403 15.000 1.00 79.50 293 ILE A O 1
ATOM 2369 N N . LYS A 1 294 ? 5.214 -7.043 15.632 1.00 75.69 294 LYS A N 1
ATOM 2370 C CA . LYS A 1 294 ? 5.024 -7.133 17.093 1.00 75.69 294 LYS A CA 1
ATOM 2371 C C . LYS A 1 294 ? 4.416 -5.888 17.751 1.00 75.69 294 LYS A C 1
ATOM 2373 O O . LYS A 1 294 ? 4.387 -5.759 18.972 1.00 75.69 294 LYS A O 1
ATOM 2378 N N . HIS A 1 295 ? 4.026 -4.905 16.952 1.00 74.12 295 HIS A N 1
ATOM 2379 C CA . HIS A 1 295 ? 3.688 -3.570 17.433 1.00 74.12 295 HIS A CA 1
ATOM 2380 C C . HIS A 1 295 ? 2.387 -3.075 16.810 1.00 74.12 295 HIS A C 1
ATOM 2382 O O . HIS A 1 295 ? 1.964 -3.508 15.734 1.00 74.12 295 HIS A O 1
ATOM 2388 N N . ALA A 1 296 ? 1.775 -2.109 17.488 1.00 76.25 296 ALA A N 1
ATOM 2389 C CA . ALA A 1 296 ? 0.618 -1.406 16.967 1.00 76.25 296 ALA A CA 1
ATOM 2390 C C . ALA A 1 296 ? 0.956 -0.678 15.650 1.00 76.25 296 ALA A C 1
ATOM 2392 O O . ALA A 1 296 ? 2.066 -0.142 15.513 1.00 76.25 296 ALA A O 1
ATOM 2393 N N . PRO A 1 297 ? 0.021 -0.621 14.684 1.00 76.44 297 PRO A N 1
ATOM 2394 C CA . PRO A 1 297 ? 0.184 0.242 13.525 1.00 76.44 297 PRO A CA 1
ATOM 2395 C C . PRO A 1 297 ? 0.259 1.707 13.963 1.00 76.44 297 PRO A C 1
ATOM 2397 O O . PRO A 1 297 ? -0.304 2.113 14.979 1.00 76.44 297 PRO A O 1
ATOM 2400 N N . TYR A 1 298 ? 0.956 2.513 13.174 1.00 73.12 298 TYR A N 1
ATOM 2401 C CA . TYR A 1 298 ? 0.914 3.960 13.283 1.00 73.12 298 TYR A CA 1
ATOM 2402 C C . TYR A 1 298 ? -0.385 4.491 12.681 1.00 73.12 298 TYR A C 1
ATOM 2404 O O . TYR A 1 298 ? -0.863 4.033 11.637 1.00 73.12 298 TYR A O 1
ATOM 2412 N N . PHE A 1 299 ? -0.895 5.540 13.305 1.00 71.31 299 PHE A N 1
ATOM 2413 C CA . PHE A 1 299 ? -2.046 6.290 12.838 1.00 71.31 299 PHE A CA 1
ATOM 2414 C C . PHE A 1 299 ? -1.577 7.687 12.491 1.00 71.31 299 PHE A C 1
ATOM 2416 O O . PHE A 1 299 ? -0.906 8.324 13.304 1.00 71.31 299 PHE A O 1
ATOM 2423 N N . SER A 1 300 ? -1.941 8.183 11.307 1.00 64.12 300 SER A N 1
ATOM 2424 C CA . SER A 1 300 ? -1.643 9.578 10.981 1.00 64.12 300 SER A CA 1
ATOM 2425 C C . SER A 1 300 ? -2.246 10.492 12.047 1.00 64.12 300 SER A C 1
ATOM 2427 O O . SER A 1 300 ? -3.463 10.522 12.234 1.00 64.12 300 SER A O 1
ATOM 2429 N N . PHE A 1 301 ? -1.400 11.256 12.748 1.00 57.94 301 PHE A N 1
ATOM 2430 C CA . PHE A 1 301 ? -1.860 12.163 13.804 1.00 57.94 301 PHE A CA 1
ATOM 2431 C C . PHE A 1 301 ? -2.776 13.263 13.267 1.00 57.94 301 PHE A C 1
ATOM 2433 O O . PHE A 1 301 ? -3.546 13.837 14.028 1.00 57.94 301 PHE A O 1
ATOM 2440 N N . LYS A 1 302 ? -2.730 13.551 11.965 1.00 63.00 302 LYS A N 1
ATOM 2441 C CA . LYS A 1 302 ? -3.638 14.482 11.291 1.00 63.00 302 LYS A CA 1
ATOM 2442 C C . LYS A 1 302 ? -4.163 13.850 10.009 1.00 63.00 302 LYS A C 1
ATOM 2444 O O . LYS A 1 302 ? -3.405 13.207 9.277 1.00 63.00 302 LYS A O 1
ATOM 2449 N N . GLY A 1 303 ? -5.448 14.048 9.727 1.00 75.31 303 GLY A N 1
ATOM 2450 C CA . GLY A 1 303 ? -5.969 13.824 8.385 1.00 75.31 303 GLY A CA 1
ATOM 2451 C C . GLY A 1 303 ? -5.219 14.719 7.402 1.00 75.31 303 GLY A C 1
ATOM 2452 O O . GLY A 1 303 ? -4.968 15.886 7.691 1.00 75.31 303 GLY A O 1
ATOM 2453 N N . SER A 1 304 ? -4.825 14.173 6.257 1.00 83.25 304 SER A N 1
ATOM 2454 C CA . SER A 1 304 ? -4.280 14.982 5.163 1.00 83.25 304 SER A CA 1
ATOM 2455 C C . SER A 1 304 ? -5.417 15.397 4.246 1.00 83.25 304 SER A C 1
ATOM 2457 O O . SER A 1 304 ? -6.255 14.550 3.927 1.00 83.25 304 SER A O 1
ATOM 2459 N N . LEU A 1 305 ? -5.437 16.656 3.801 1.00 82.00 305 LEU A N 1
ATOM 2460 C CA . LEU A 1 305 ? -6.380 17.092 2.775 1.00 82.00 305 LEU A CA 1
ATOM 2461 C C . LEU A 1 305 ? -6.211 16.208 1.531 1.00 82.00 305 LEU A C 1
ATOM 2463 O O . LEU A 1 305 ? -5.099 15.983 1.046 1.00 82.00 305 LEU A O 1
ATOM 2467 N N . HIS A 1 306 ? -7.324 15.662 1.063 1.00 81.12 306 HIS A N 1
ATOM 2468 C CA . HIS A 1 306 ? -7.394 14.726 -0.053 1.00 81.12 306 HIS A CA 1
ATOM 2469 C C . HIS A 1 306 ? -8.169 15.318 -1.233 1.00 81.12 306 HIS A C 1
ATOM 2471 O O . HIS A 1 306 ? -7.697 15.226 -2.366 1.00 81.12 306 HIS A O 1
ATOM 2477 N N . ALA A 1 307 ? -9.311 15.953 -0.963 1.00 78.44 307 ALA A N 1
ATOM 2478 C CA . ALA A 1 307 ? -10.128 16.657 -1.951 1.00 78.44 307 ALA A CA 1
ATOM 2479 C C . ALA A 1 307 ? -10.714 17.950 -1.357 1.00 78.44 307 ALA A C 1
ATOM 2481 O O . ALA A 1 307 ? -10.734 18.112 -0.137 1.00 78.44 307 ALA A O 1
ATOM 2482 N N . GLY A 1 308 ? -11.169 18.857 -2.223 1.00 78.44 308 GLY A N 1
ATOM 2483 C CA . GLY A 1 308 ? -11.662 20.180 -1.837 1.00 78.44 308 GLY A CA 1
ATOM 2484 C C . GLY A 1 308 ? -10.549 21.172 -1.495 1.00 78.44 308 GLY A C 1
ATOM 2485 O O . GLY A 1 308 ? -9.363 20.923 -1.737 1.00 78.44 308 GLY A O 1
ATOM 2486 N N . LYS A 1 309 ? -10.932 22.326 -0.943 1.00 78.25 309 LYS A N 1
ATOM 2487 C CA . LYS A 1 309 ? -10.001 23.391 -0.545 1.00 78.25 309 LYS A CA 1
ATOM 2488 C C . LYS A 1 309 ? -10.139 23.662 0.944 1.00 78.25 309 LYS A C 1
ATOM 2490 O O . LYS A 1 309 ? -11.239 23.893 1.441 1.00 78.25 309 LYS A O 1
ATOM 2495 N N . GLU A 1 310 ? -9.017 23.705 1.659 1.00 70.94 310 GLU A N 1
ATOM 2496 C CA . GLU A 1 310 ? -9.025 24.302 2.993 1.00 70.94 310 GLU A CA 1
ATOM 2497 C C . GLU A 1 310 ? -9.253 25.807 2.846 1.00 70.94 310 GLU A C 1
ATOM 2499 O O . GLU A 1 310 ? -8.466 26.514 2.212 1.00 70.94 310 GLU A O 1
ATOM 2504 N N . LYS A 1 311 ? -10.361 26.295 3.412 1.00 63.38 311 LYS A N 1
ATOM 2505 C CA . LYS A 1 311 ? -10.549 27.731 3.608 1.00 63.38 311 LYS A CA 1
ATOM 2506 C C . LYS A 1 311 ? -9.484 28.181 4.610 1.00 63.38 311 LYS A C 1
ATOM 2508 O O . LYS A 1 311 ? -9.457 27.669 5.728 1.00 63.38 311 LYS A O 1
ATOM 2513 N N . LYS A 1 312 ? -8.578 29.045 4.147 1.00 53.03 312 LYS A N 1
ATOM 2514 C CA . LYS A 1 312 ? -7.558 29.692 4.979 1.00 53.03 312 LYS A CA 1
ATOM 2515 C C . LYS A 1 312 ? -8.200 30.612 6.006 1.00 53.03 312 LYS A C 1
ATOM 2517 O O . LYS A 1 312 ? -9.233 31.225 5.656 1.00 53.03 312 LYS A O 1
#

Secondary structure (DSSP, 8-state):
-HHHHHHHHHHHHHHHHHHHHHHHHHHHHHHHHHHT--TT---S-SS-B--SSSSEETTEESS-TT-SSTTS-EEEEEEEEE---TTTS-TT---BGGGTB--EE-HHHHHHHHHHHHHHHHHHHHHS---TTTEEEEE-SS-EEEEEEEEEE-HHHHHHHHHHHHHHHHHH-S--EEEEEEEEEEEEEETTEEEEEEEEPHHHHHHHHHHHHHHHHHHHHTT----S-GGGSPPSEEEEEEEEES-SS-TTT---GGGHHHHHHHHHHHHHHHHHHHTT--TT-SS--EEEE-SPPEE-SSPEEEES----